Protein AF-A0A0D0DAW6-F1 (afdb_monomer_lite)

Secondary structure (DSSP, 8-state):
----------B----EEEEPPHHHHHHHHTT--BS-S-TTT--B--TTTS-SB-TTSSB--EE-TTS-EE-SEEEE--TT-PPBPP-EE-TTGGGGTPPPGGGSSS-GGGPPPPPEEEEE-TT-SSEEEEEESS--GGGHHHHHHHHHHHHHHHS-S-----HHHHHHHHHTTSS-SS----EEE--HHHHHT-SSTT--GGGGTHHHHHHHHTT--SHHHHHHHHHHHHHHHHS-HHHHHHHHHHS-------

Radius of gyration: 25.21 Å; chains: 1; bounding box: 54×45×75 Å

Structure (mmCIF, N/CA/C/O backbone):
data_AF-A0A0D0DAW6-F1
#
_entry.id   AF-A0A0D0DAW6-F1
#
loop_
_atom_site.group_PDB
_atom_site.id
_atom_site.type_symbol
_atom_site.label_atom_id
_atom_site.label_alt_id
_atom_site.label_comp_id
_atom_site.label_asym_id
_atom_site.label_entity_id
_atom_site.label_seq_id
_atom_site.pdbx_PDB_ins_code
_atom_site.Cartn_x
_atom_site.Cartn_y
_atom_site.Cartn_z
_atom_site.occupancy
_atom_site.B_iso_or_equiv
_atom_site.auth_seq_id
_atom_site.auth_comp_id
_atom_site.auth_asym_id
_atom_site.auth_atom_id
_atom_site.pdbx_PDB_model_num
ATOM 1 N N . MET A 1 1 ? -11.653 18.979 -13.617 1.00 64.81 1 MET A N 1
ATOM 2 C CA . MET A 1 1 ? -12.286 17.661 -13.391 1.00 64.81 1 MET A CA 1
ATOM 3 C C . MET A 1 1 ? -11.395 16.894 -12.432 1.00 64.81 1 MET A C 1
ATOM 5 O O . MET A 1 1 ? -10.187 17.030 -12.560 1.00 64.81 1 MET A O 1
ATOM 9 N N . SER A 1 2 ? -11.954 16.151 -11.478 1.00 72.25 2 SER A N 1
ATOM 10 C CA . SER A 1 2 ? -11.166 15.361 -10.521 1.00 72.25 2 SER A CA 1
ATOM 11 C C . SER A 1 2 ? -11.560 13.899 -10.650 1.00 72.25 2 SER A C 1
ATOM 13 O O . SER A 1 2 ? -12.749 13.590 -10.667 1.00 72.25 2 SER A O 1
ATOM 15 N N . ILE A 1 3 ? -10.567 13.022 -10.758 1.00 72.06 3 ILE A N 1
ATOM 16 C CA . ILE A 1 3 ? -10.742 11.572 -10.867 1.00 72.06 3 ILE A CA 1
ATOM 17 C C . ILE A 1 3 ? -10.089 10.947 -9.633 1.00 72.06 3 ILE A C 1
ATOM 19 O O . ILE A 1 3 ? -9.058 11.432 -9.167 1.00 72.06 3 ILE A O 1
ATOM 23 N N . MET A 1 4 ? -10.705 9.902 -9.083 1.00 70.56 4 MET A N 1
ATOM 24 C CA . MET A 1 4 ? -10.149 9.120 -7.980 1.00 70.56 4 MET A CA 1
ATOM 25 C C . MET A 1 4 ? -9.751 7.739 -8.490 1.00 70.56 4 MET A C 1
ATOM 27 O O . MET A 1 4 ? -10.527 7.096 -9.192 1.00 70.56 4 MET A O 1
ATOM 31 N N . LEU A 1 5 ? -8.555 7.293 -8.113 1.00 70.31 5 LEU A N 1
ATOM 32 C CA . LEU A 1 5 ? -8.100 5.921 -8.313 1.00 70.31 5 LEU A CA 1
ATOM 33 C C . LEU A 1 5 ? -8.145 5.215 -6.958 1.00 70.31 5 LEU A C 1
ATOM 35 O O . LEU A 1 5 ? -7.537 5.687 -5.995 1.00 70.31 5 LEU A O 1
ATOM 39 N N . ALA A 1 6 ? -8.893 4.118 -6.880 1.00 73.44 6 ALA A N 1
ATOM 40 C CA . ALA A 1 6 ? -9.001 3.298 -5.683 1.00 73.44 6 ALA A CA 1
ATOM 41 C C . ALA A 1 6 ? -8.209 2.003 -5.879 1.00 73.44 6 ALA A C 1
ATOM 43 O O . ALA A 1 6 ? -8.485 1.229 -6.794 1.00 73.44 6 ALA A O 1
ATOM 44 N N . THR A 1 7 ? -7.237 1.759 -4.999 1.00 71.19 7 THR A N 1
ATOM 45 C CA . THR A 1 7 ? -6.467 0.510 -4.978 1.00 71.19 7 THR A CA 1
ATOM 46 C C . THR A 1 7 ? -6.762 -0.235 -3.687 1.00 71.19 7 THR A C 1
ATOM 48 O O . THR A 1 7 ? -6.531 0.279 -2.590 1.00 71.19 7 THR A O 1
ATOM 51 N N . HIS A 1 8 ? -7.256 -1.466 -3.807 1.00 72.50 8 HIS A N 1
ATOM 52 C CA . HIS A 1 8 ? -7.528 -2.326 -2.658 1.00 72.50 8 HIS A CA 1
ATOM 53 C C . HIS A 1 8 ? -6.279 -3.113 -2.288 1.00 72.50 8 HIS A C 1
ATOM 55 O O . HIS A 1 8 ? -5.905 -4.059 -2.975 1.00 72.50 8 HIS A O 1
ATOM 61 N N . ILE A 1 9 ? -5.651 -2.739 -1.176 1.00 71.88 9 ILE A N 1
ATOM 62 C CA . ILE A 1 9 ? -4.496 -3.462 -0.642 1.00 71.88 9 ILE A CA 1
ATOM 63 C C . ILE A 1 9 ? -4.992 -4.507 0.357 1.00 71.88 9 ILE A C 1
ATOM 65 O O . ILE A 1 9 ? -5.747 -4.201 1.284 1.00 71.88 9 ILE A O 1
ATOM 69 N N . LYS A 1 10 ? -4.554 -5.751 0.167 1.00 72.88 10 LYS A N 1
ATOM 70 C CA . LYS A 1 10 ? -4.802 -6.863 1.084 1.00 72.88 10 LYS A CA 1
ATOM 71 C C . LYS A 1 10 ? -3.464 -7.366 1.607 1.00 72.88 10 LY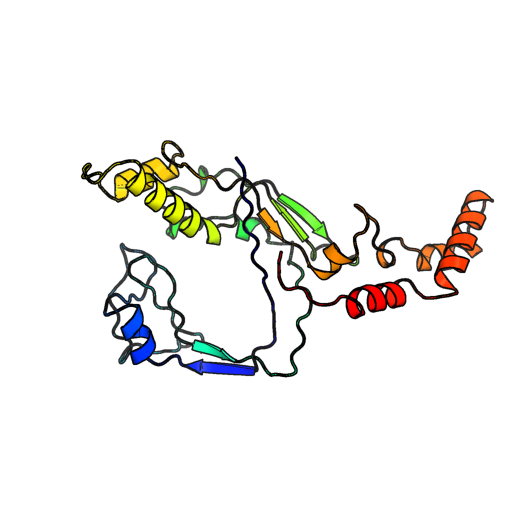S A C 1
ATOM 73 O O . LYS A 1 10 ? -2.533 -7.542 0.831 1.00 72.88 10 LYS A O 1
ATOM 78 N N . CYS A 1 11 ? -3.393 -7.626 2.907 1.00 72.62 11 CYS A N 1
ATOM 79 C CA . CYS A 1 11 ? -2.283 -8.353 3.505 1.00 72.62 11 CYS A CA 1
ATOM 80 C C . CYS A 1 11 ? -2.792 -9.729 3.908 1.00 72.62 11 CYS A C 1
ATOM 82 O O . CYS A 1 11 ? -3.781 -9.850 4.636 1.00 72.62 11 CYS A O 1
ATOM 84 N N . VAL A 1 12 ? -2.134 -10.753 3.386 1.00 79.69 12 VAL A N 1
ATOM 85 C CA . VAL A 1 12 ? -2.441 -12.153 3.645 1.00 79.69 12 VAL A CA 1
ATOM 86 C C . VAL A 1 12 ? -1.133 -12.879 3.926 1.00 79.69 12 VAL A C 1
ATOM 88 O O . VAL A 1 12 ? -0.128 -12.559 3.289 1.00 79.69 12 VAL A O 1
ATOM 91 N N . PRO A 1 13 ? -1.105 -13.819 4.887 1.00 80.69 13 PRO A N 1
ATOM 92 C CA . PRO A 1 13 ? 0.035 -14.706 5.030 1.00 80.69 13 PRO A CA 1
ATOM 93 C C . PRO A 1 13 ? 0.266 -15.443 3.708 1.00 80.69 13 PRO A C 1
ATOM 95 O O . PRO A 1 13 ? -0.650 -16.064 3.164 1.00 80.69 13 PRO A O 1
ATOM 98 N N . VAL A 1 14 ? 1.489 -15.324 3.201 1.00 85.06 14 VAL A N 1
ATOM 99 C CA . VAL A 1 14 ? 1.965 -16.093 2.054 1.00 85.06 14 VAL A CA 1
ATOM 100 C C . VAL A 1 14 ? 2.252 -17.504 2.549 1.00 85.06 14 VAL A C 1
ATOM 102 O O . VAL A 1 14 ? 2.939 -17.665 3.557 1.00 85.06 14 VAL A O 1
ATOM 105 N N . ASP A 1 15 ? 1.690 -18.503 1.876 1.00 89.81 15 ASP A N 1
ATOM 106 C CA . ASP A 1 15 ? 1.945 -19.910 2.185 1.00 89.81 15 ASP A CA 1
ATOM 107 C C . ASP A 1 15 ? 3.357 -20.286 1.724 1.00 89.81 15 ASP A C 1
ATOM 109 O O . ASP A 1 15 ? 4.195 -20.720 2.513 1.00 89.81 15 ASP A O 1
ATOM 113 N N . HIS A 1 16 ? 3.653 -20.009 0.456 1.00 90.25 16 HIS A N 1
ATOM 114 C CA . HIS A 1 16 ? 4.984 -20.131 -0.124 1.00 90.25 16 HIS A CA 1
ATOM 115 C C . HIS A 1 16 ? 5.125 -19.223 -1.354 1.00 90.25 16 HIS A C 1
ATOM 117 O O . HIS A 1 16 ? 4.151 -18.637 -1.829 1.00 90.25 16 HIS A O 1
ATOM 123 N N . TRP A 1 17 ? 6.356 -19.080 -1.839 1.00 91.25 17 TRP A N 1
ATOM 124 C CA . TRP A 1 17 ? 6.675 -18.339 -3.057 1.00 91.25 17 TRP A CA 1
ATOM 125 C C . TRP A 1 17 ? 6.989 -19.326 -4.174 1.00 91.25 17 TRP A C 1
ATOM 127 O O . TRP A 1 17 ? 7.785 -20.242 -3.963 1.00 91.25 17 TRP A O 1
ATOM 137 N N . GLU A 1 18 ? 6.381 -19.134 -5.338 1.00 93.94 18 GLU A N 1
ATOM 138 C CA . GLU A 1 18 ? 6.692 -19.894 -6.549 1.00 93.94 18 GLU A CA 1
ATOM 139 C C . GLU A 1 18 ? 7.521 -19.027 -7.496 1.00 93.94 18 GLU A C 1
ATOM 141 O O . GLU A 1 18 ? 7.290 -17.825 -7.628 1.00 93.94 18 GLU A O 1
ATOM 146 N N . GLU A 1 19 ? 8.538 -19.625 -8.113 1.00 94.56 19 GLU A N 1
ATOM 147 C CA . GLU A 1 19 ? 9.370 -18.936 -9.095 1.00 94.56 19 GLU A CA 1
ATOM 148 C C . GLU A 1 19 ? 8.596 -18.764 -10.400 1.00 94.56 19 GLU A C 1
ATOM 150 O O . GLU A 1 19 ? 8.034 -19.720 -10.936 1.00 94.56 19 GLU A O 1
ATOM 155 N N . ILE A 1 20 ? 8.601 -17.543 -10.928 1.00 94.62 20 ILE A N 1
ATOM 156 C CA . ILE A 1 20 ? 8.058 -17.259 -12.252 1.00 94.62 20 ILE A CA 1
ATOM 157 C C . ILE A 1 20 ? 9.114 -17.697 -13.266 1.00 94.62 20 ILE A C 1
ATOM 159 O O . ILE A 1 20 ? 10.286 -17.333 -13.146 1.00 94.62 20 ILE A O 1
ATOM 163 N N . SER A 1 21 ? 8.709 -18.487 -14.261 1.00 94.19 21 SER A N 1
ATOM 164 C CA . SER A 1 21 ? 9.657 -19.027 -15.234 1.00 94.19 21 SER A CA 1
ATOM 165 C C . SER A 1 21 ? 10.358 -17.911 -16.022 1.00 94.19 21 SER A C 1
ATOM 167 O O . SER A 1 21 ? 9.749 -16.899 -16.384 1.00 94.19 21 SER A O 1
ATOM 169 N N . VAL A 1 22 ? 11.649 -18.101 -16.316 1.00 94.12 22 VAL A N 1
ATOM 170 C CA . VAL A 1 22 ? 12.435 -17.143 -17.114 1.00 94.12 22 VAL A CA 1
ATOM 171 C C . VAL A 1 22 ? 11.827 -16.959 -18.504 1.00 94.12 22 VAL A C 1
ATOM 173 O O . VAL A 1 22 ? 11.773 -15.833 -18.998 1.00 94.12 22 VAL A O 1
ATOM 176 N N . ASP A 1 23 ? 11.290 -18.028 -19.095 1.00 93.62 23 ASP A N 1
ATOM 177 C CA . ASP A 1 23 ? 10.582 -17.983 -20.376 1.00 93.62 23 ASP A CA 1
ATOM 178 C C . ASP A 1 23 ? 9.350 -17.070 -20.321 1.00 93.62 23 ASP A C 1
ATOM 180 O O . ASP A 1 23 ? 9.113 -16.291 -21.246 1.00 93.62 23 ASP A O 1
ATOM 184 N N . ASP A 1 24 ? 8.562 -17.131 -19.242 1.00 93.81 24 ASP A N 1
ATOM 185 C CA . ASP A 1 24 ? 7.384 -16.276 -19.084 1.00 93.81 24 ASP A CA 1
ATOM 186 C C . ASP A 1 24 ? 7.772 -14.804 -18.931 1.00 93.81 24 ASP A C 1
ATOM 188 O O . ASP A 1 24 ? 7.153 -13.945 -19.563 1.00 93.81 24 ASP A O 1
ATOM 192 N N . ILE A 1 25 ? 8.817 -14.514 -18.150 1.00 92.81 25 ILE A N 1
ATOM 193 C CA . ILE A 1 25 ? 9.320 -13.147 -17.964 1.00 92.81 25 ILE A CA 1
ATOM 194 C C . ILE A 1 25 ? 9.881 -12.600 -19.281 1.00 92.81 25 ILE A C 1
ATOM 196 O O . ILE A 1 25 ? 9.494 -11.516 -19.724 1.00 92.81 25 ILE A O 1
ATOM 200 N N . THR A 1 26 ? 10.745 -13.367 -19.944 1.00 92.31 26 THR A N 1
ATOM 201 C CA . THR A 1 26 ? 11.394 -12.982 -21.206 1.00 92.31 26 THR A CA 1
ATOM 202 C C . THR A 1 26 ? 10.375 -12.827 -22.332 1.00 92.31 26 THR A C 1
ATOM 204 O O . THR A 1 26 ? 10.509 -11.942 -23.173 1.00 92.31 26 THR A O 1
ATOM 207 N N . ARG A 1 27 ? 9.290 -13.613 -22.340 1.00 91.88 27 ARG A N 1
ATOM 208 C CA . ARG A 1 27 ? 8.198 -13.448 -23.311 1.00 91.88 27 ARG A CA 1
ATOM 209 C C . ARG A 1 27 ? 7.488 -12.097 -23.181 1.00 91.88 27 ARG A C 1
ATOM 211 O O . ARG A 1 27 ? 7.005 -11.583 -24.188 1.00 91.88 27 ARG A O 1
ATOM 218 N N . VAL A 1 28 ? 7.389 -11.543 -21.971 1.00 89.38 28 VAL A N 1
ATOM 219 C CA . VAL A 1 28 ? 6.707 -10.262 -21.714 1.00 89.38 28 VAL A CA 1
ATOM 220 C C . VAL A 1 28 ? 7.653 -9.072 -21.883 1.00 89.38 28 VAL A C 1
ATOM 222 O O . VAL A 1 28 ? 7.271 -8.083 -22.502 1.00 89.38 28 VAL A O 1
ATOM 225 N N . HIS A 1 29 ? 8.873 -9.165 -21.354 1.00 89.25 29 HIS A N 1
ATOM 226 C CA . HIS A 1 29 ? 9.810 -8.037 -21.269 1.00 89.25 29 HIS A CA 1
ATOM 227 C C . HIS A 1 29 ? 10.949 -8.086 -22.304 1.00 89.25 29 HIS A C 1
ATOM 229 O O . HIS A 1 29 ? 11.690 -7.115 -22.461 1.00 89.25 29 HIS A O 1
ATOM 235 N N . GLY A 1 30 ? 11.093 -9.192 -23.037 1.00 88.69 30 GLY A N 1
ATOM 236 C CA . GLY A 1 30 ? 12.201 -9.407 -23.965 1.00 88.69 30 GLY A CA 1
ATOM 237 C C . GLY A 1 30 ? 13.556 -9.449 -23.254 1.00 88.69 30 GLY A C 1
ATOM 238 O O . GLY A 1 30 ? 13.661 -9.851 -22.100 1.00 88.69 30 GLY A O 1
ATOM 239 N N . GLU A 1 31 ? 14.600 -8.999 -23.952 1.00 86.19 31 GLU A N 1
ATOM 240 C CA . GLU A 1 31 ? 15.976 -8.920 -23.429 1.00 86.19 31 GLU A CA 1
ATOM 241 C C . GLU A 1 31 ? 16.261 -7.613 -22.661 1.00 86.19 31 GLU A C 1
ATOM 243 O O . GLU A 1 31 ? 17.396 -7.339 -22.265 1.00 86.19 31 GLU A O 1
ATOM 248 N N . GLN A 1 32 ? 15.255 -6.755 -22.475 1.00 90.00 32 GLN A N 1
ATOM 249 C CA . GLN A 1 32 ? 15.411 -5.443 -21.844 1.00 90.00 32 GLN A CA 1
ATOM 250 C C . GLN A 1 32 ? 15.182 -5.516 -20.332 1.00 90.00 32 GLN A C 1
ATOM 252 O O . GLN A 1 32 ? 14.302 -4.854 -19.779 1.00 90.00 32 GLN A O 1
ATOM 257 N N . ILE A 1 33 ? 15.982 -6.352 -19.675 1.00 94.06 33 ILE A N 1
ATOM 258 C CA . ILE A 1 33 ? 15.912 -6.601 -18.236 1.00 94.06 33 ILE A CA 1
ATOM 259 C C . ILE A 1 33 ? 17.197 -6.097 -17.589 1.00 94.06 33 ILE A C 1
ATOM 261 O O . ILE A 1 33 ? 18.292 -6.308 -18.111 1.00 94.06 33 ILE A O 1
ATOM 265 N N . TYR A 1 34 ? 17.054 -5.412 -16.462 1.00 93.75 34 TYR A N 1
ATOM 266 C CA . TYR A 1 34 ? 18.106 -4.630 -15.828 1.00 93.75 34 TYR A CA 1
ATOM 267 C C . TYR A 1 34 ? 18.208 -4.914 -14.326 1.00 93.75 34 TYR A C 1
ATOM 269 O O . TYR A 1 34 ? 17.229 -5.321 -13.705 1.00 93.75 34 TYR A O 1
ATOM 277 N N . ASP A 1 35 ? 19.369 -4.685 -13.715 1.00 91.25 35 ASP A N 1
ATOM 278 C CA . ASP A 1 35 ? 19.594 -4.878 -12.270 1.00 91.25 35 ASP A CA 1
ATOM 279 C C . ASP A 1 35 ? 19.224 -3.665 -11.399 1.00 91.25 35 ASP A C 1
ATOM 281 O O . ASP A 1 35 ? 19.098 -3.794 -10.180 1.00 91.25 35 ASP A O 1
ATOM 285 N N . SER A 1 36 ? 19.009 -2.502 -12.014 1.00 86.00 36 SER A N 1
ATOM 286 C CA . SER A 1 36 ? 18.636 -1.259 -11.339 1.00 86.00 36 SER A CA 1
ATOM 287 C C . SER A 1 36 ? 17.490 -0.544 -12.058 1.00 86.00 36 SER A C 1
ATOM 289 O O . SER A 1 36 ? 17.362 -0.598 -13.284 1.00 86.00 36 SER A O 1
ATOM 291 N N . ALA A 1 37 ? 16.662 0.162 -11.283 1.00 78.44 37 ALA A N 1
ATOM 292 C CA . ALA A 1 37 ? 15.636 1.059 -11.809 1.00 78.44 37 ALA A CA 1
ATOM 293 C C . ALA A 1 37 ? 16.246 2.316 -12.461 1.00 78.44 37 ALA A C 1
ATOM 295 O O . ALA A 1 37 ? 15.629 2.924 -13.338 1.00 78.44 37 ALA A O 1
ATOM 296 N N . LEU A 1 38 ? 17.460 2.701 -12.049 1.00 75.94 38 LEU A N 1
ATOM 297 C CA . LEU A 1 38 ? 18.126 3.924 -12.490 1.00 75.94 38 LEU A CA 1
ATOM 298 C C . LEU A 1 38 ? 18.721 3.751 -13.888 1.00 75.94 38 LEU A C 1
ATOM 300 O O . LEU A 1 38 ? 19.650 2.972 -14.094 1.00 75.94 38 LEU A O 1
ATOM 304 N N . ARG A 1 39 ? 18.235 4.531 -14.862 1.00 76.75 39 ARG A N 1
ATOM 305 C CA . ARG A 1 39 ? 18.704 4.464 -16.261 1.00 76.75 39 ARG A CA 1
ATOM 306 C C . ARG A 1 39 ? 20.212 4.697 -16.419 1.00 76.75 39 ARG A C 1
ATOM 308 O O . ARG A 1 39 ? 20.797 4.155 -17.350 1.00 76.75 39 ARG A O 1
ATOM 315 N N . THR A 1 40 ? 20.814 5.491 -15.538 1.00 76.94 40 THR A N 1
ATOM 316 C CA . THR A 1 40 ? 22.228 5.897 -15.589 1.00 76.94 40 THR A CA 1
ATOM 317 C C . THR A 1 40 ? 23.195 4.847 -15.051 1.00 76.94 40 THR A C 1
ATOM 319 O O . THR A 1 40 ? 24.362 4.866 -15.426 1.00 76.94 40 THR A O 1
ATOM 322 N N . GLU A 1 41 ? 22.725 3.950 -14.185 1.00 81.25 41 GLU A N 1
ATOM 323 C CA . GLU A 1 41 ? 23.579 3.010 -13.439 1.00 81.25 41 GLU A CA 1
ATOM 324 C C . GLU A 1 41 ? 23.233 1.544 -13.704 1.00 81.25 41 GLU A C 1
ATOM 326 O O . GLU A 1 41 ? 23.919 0.650 -13.218 1.00 81.25 41 GLU A O 1
ATOM 331 N N . ARG A 1 42 ? 22.166 1.287 -14.465 1.00 89.00 42 ARG A N 1
ATOM 332 C CA . ARG A 1 42 ? 21.681 -0.065 -14.724 1.00 89.00 42 ARG A CA 1
ATOM 333 C C . ARG A 1 42 ? 22.514 -0.809 -15.759 1.00 89.00 42 ARG A C 1
ATOM 335 O O . ARG A 1 42 ? 22.816 -0.286 -16.835 1.00 89.00 42 ARG A O 1
ATOM 342 N N . GLU A 1 43 ? 22.755 -2.082 -15.490 1.00 92.62 43 GLU A N 1
ATOM 343 C CA . GLU A 1 43 ? 23.332 -3.027 -16.437 1.00 92.62 43 GLU A CA 1
ATOM 344 C C . GLU A 1 43 ? 22.265 -4.011 -16.915 1.00 92.62 43 GLU A C 1
ATOM 346 O O . GLU A 1 43 ? 21.314 -4.330 -16.200 1.00 92.62 43 GLU A O 1
ATOM 351 N N . ARG A 1 44 ? 22.395 -4.476 -18.163 1.00 93.69 44 ARG A N 1
ATOM 352 C CA . ARG A 1 44 ? 21.513 -5.526 -18.681 1.00 93.69 44 ARG A CA 1
ATOM 353 C C . ARG A 1 44 ? 21.832 -6.848 -18.007 1.00 93.69 44 ARG A C 1
ATOM 355 O O . ARG A 1 44 ? 22.996 -7.203 -17.834 1.00 93.69 44 ARG A O 1
ATOM 362 N N . VAL A 1 45 ? 20.783 -7.593 -17.700 1.00 93.38 45 VAL A N 1
ATOM 363 C CA . VAL A 1 45 ? 20.857 -8.834 -16.946 1.00 93.38 45 VAL A CA 1
ATOM 364 C C . VAL A 1 45 ? 20.272 -9.977 -17.757 1.00 93.38 45 VAL A C 1
ATOM 366 O O . VAL A 1 45 ? 19.152 -9.894 -18.251 1.00 93.38 45 VAL A O 1
ATOM 369 N N . ASP A 1 46 ? 21.019 -11.074 -17.821 1.00 92.44 46 ASP A N 1
ATOM 370 C CA . ASP A 1 46 ? 20.513 -12.368 -18.266 1.00 92.44 46 ASP A CA 1
ATOM 371 C C . ASP A 1 46 ? 19.945 -13.143 -17.067 1.00 92.44 46 ASP A C 1
ATOM 373 O O . ASP A 1 46 ? 20.665 -13.467 -16.120 1.00 92.44 46 ASP A O 1
ATOM 377 N N . LEU A 1 47 ? 18.645 -13.435 -17.095 1.00 92.44 47 LEU A N 1
ATOM 378 C CA . LEU A 1 47 ? 17.946 -14.089 -15.989 1.00 92.44 47 LEU A CA 1
ATOM 379 C C . LEU A 1 47 ? 18.343 -15.554 -15.780 1.00 92.44 47 LEU A C 1
ATOM 381 O O . LEU A 1 47 ? 18.192 -16.038 -14.658 1.00 92.44 47 LEU A O 1
ATOM 385 N N . GLU A 1 48 ? 18.869 -16.232 -16.803 1.00 90.50 48 GLU A N 1
ATOM 386 C CA . GLU A 1 48 ? 19.346 -17.621 -16.697 1.00 90.50 48 GLU A CA 1
ATOM 387 C C . GLU A 1 48 ? 20.573 -17.726 -15.783 1.00 90.50 48 GLU A C 1
ATOM 389 O O . GLU A 1 48 ? 20.778 -18.714 -15.076 1.00 90.50 48 GLU A O 1
ATOM 394 N N . THR A 1 49 ? 21.402 -16.682 -15.779 1.00 91.50 49 THR A N 1
ATOM 395 C CA . THR A 1 49 ? 22.652 -16.635 -15.014 1.00 91.50 49 THR A CA 1
ATOM 396 C C . THR A 1 49 ? 22.562 -15.733 -13.785 1.00 91.50 49 THR A C 1
ATOM 398 O O . THR A 1 49 ? 23.352 -15.880 -12.847 1.00 91.50 49 THR A O 1
ATOM 401 N N . HIS A 1 50 ? 21.589 -14.821 -13.740 1.00 91.69 50 HIS A N 1
ATOM 402 C CA . HIS A 1 50 ? 21.414 -13.914 -12.617 1.00 91.69 50 HIS A CA 1
ATOM 403 C C . HIS A 1 50 ? 20.718 -14.594 -11.432 1.00 91.69 50 HIS A C 1
ATOM 405 O O . HIS A 1 50 ? 19.581 -15.064 -11.556 1.00 91.69 50 HIS A O 1
ATOM 411 N N . PRO A 1 51 ? 21.335 -14.589 -10.236 1.00 92.62 51 PRO A N 1
ATOM 412 C CA . PRO A 1 51 ? 20.792 -15.298 -9.086 1.00 92.62 51 PRO A CA 1
ATOM 413 C C . PRO A 1 51 ? 19.416 -14.750 -8.703 1.00 92.62 51 PRO A C 1
ATOM 415 O O . PRO A 1 51 ? 19.194 -13.538 -8.729 1.00 92.62 51 PRO A O 1
ATOM 418 N N . LEU A 1 52 ? 18.491 -15.644 -8.348 1.00 92.62 52 LEU A N 1
ATOM 419 C CA . LEU A 1 52 ? 17.155 -15.267 -7.885 1.00 92.62 52 LEU A CA 1
ATOM 420 C C . LEU A 1 52 ? 17.191 -14.577 -6.525 1.00 92.62 52 LEU A C 1
ATOM 422 O O . LEU A 1 52 ? 16.481 -13.601 -6.310 1.00 92.62 52 LEU A O 1
ATOM 426 N N . LEU A 1 53 ? 18.015 -15.083 -5.610 1.00 93.25 53 LEU A N 1
ATOM 427 C CA . LEU A 1 53 ? 18.107 -14.597 -4.240 1.00 93.25 53 LEU A CA 1
ATOM 428 C C . LEU A 1 53 ? 19.461 -13.932 -3.996 1.00 93.25 53 LEU A C 1
ATOM 430 O O . LEU A 1 53 ? 20.489 -14.343 -4.536 1.00 93.25 53 LEU A O 1
ATOM 434 N N . ASN A 1 54 ? 19.464 -12.909 -3.151 1.00 91.25 54 ASN A N 1
ATOM 435 C CA . ASN A 1 54 ? 20.681 -12.334 -2.600 1.00 91.25 54 ASN A CA 1
ATOM 436 C C . ASN A 1 54 ? 21.186 -13.152 -1.396 1.00 91.25 54 ASN A C 1
ATOM 438 O O . ASN A 1 54 ? 20.546 -14.097 -0.936 1.00 91.25 54 ASN A O 1
ATOM 442 N N . GLU A 1 55 ? 22.330 -12.758 -0.836 1.00 91.81 55 GLU A N 1
ATOM 443 C CA . GLU A 1 55 ? 22.963 -13.445 0.303 1.00 91.81 55 GLU A CA 1
ATOM 444 C C . GLU A 1 55 ? 22.095 -13.491 1.572 1.00 91.81 55 GLU A C 1
ATOM 446 O O . GLU A 1 55 ? 22.314 -14.321 2.451 1.00 91.81 55 GLU A O 1
ATOM 451 N N . ARG A 1 56 ? 21.098 -12.604 1.680 1.00 90.62 56 ARG A N 1
ATOM 452 C CA . ARG A 1 56 ? 20.146 -12.559 2.799 1.00 90.62 56 ARG A CA 1
ATOM 453 C C . ARG A 1 56 ? 18.910 -13.428 2.557 1.00 90.62 56 ARG A C 1
ATOM 455 O O . ARG A 1 56 ? 18.021 -13.444 3.402 1.00 90.62 56 ARG A O 1
ATOM 462 N N . GLY A 1 57 ? 18.843 -14.126 1.423 1.00 84.69 57 GLY A N 1
ATOM 463 C CA . GLY A 1 57 ? 17.691 -14.928 1.022 1.00 84.69 57 GLY A CA 1
ATOM 464 C C . GLY A 1 57 ? 16.500 -14.103 0.530 1.00 84.69 57 GLY A C 1
ATOM 465 O O . GLY A 1 57 ? 15.405 -14.644 0.421 1.00 84.69 57 GLY A O 1
ATOM 466 N N . CYS A 1 58 ? 16.684 -12.811 0.243 1.00 84.12 58 CYS A N 1
ATOM 467 C CA . CYS A 1 58 ? 15.644 -11.986 -0.370 1.00 84.12 58 CYS A CA 1
ATOM 468 C C . CYS A 1 58 ? 15.769 -12.025 -1.893 1.00 84.12 58 CYS A C 1
ATOM 470 O O . CYS A 1 58 ? 16.882 -12.109 -2.413 1.00 84.12 58 CYS A O 1
ATOM 472 N N . GLU A 1 59 ? 14.650 -11.880 -2.600 1.00 88.81 59 GLU A N 1
ATOM 473 C CA . GLU A 1 59 ? 14.640 -11.755 -4.058 1.00 88.81 59 GLU A CA 1
ATOM 474 C C . GLU A 1 59 ? 15.578 -10.630 -4.525 1.00 88.81 59 GLU A C 1
ATOM 476 O O . GLU A 1 59 ? 15.511 -9.490 -4.048 1.00 88.81 59 GLU A O 1
ATOM 481 N N . LYS A 1 60 ? 16.466 -10.962 -5.462 1.00 91.81 60 LYS A N 1
ATOM 482 C CA . LYS A 1 60 ? 17.309 -10.006 -6.161 1.00 91.81 60 LYS A CA 1
ATOM 483 C C . LYS A 1 60 ? 16.480 -9.375 -7.276 1.00 91.81 60 LYS A C 1
ATOM 485 O O . LYS A 1 60 ? 16.087 -10.039 -8.235 1.00 91.81 60 LYS A O 1
ATOM 490 N N . GLN A 1 61 ? 16.169 -8.102 -7.068 1.00 92.31 61 GLN A N 1
ATOM 491 C CA . GLN A 1 61 ? 15.253 -7.332 -7.898 1.00 92.31 61 GLN A CA 1
ATOM 492 C C . GLN A 1 61 ? 15.832 -7.121 -9.296 1.00 92.31 61 GLN A C 1
ATOM 494 O O . GLN A 1 61 ? 17.033 -6.910 -9.444 1.00 92.31 61 GLN A O 1
ATOM 499 N N . VAL A 1 62 ? 14.956 -7.155 -10.296 1.00 93.38 62 VAL A N 1
ATOM 500 C CA . VAL A 1 62 ? 15.263 -6.802 -11.682 1.00 93.38 62 VAL A CA 1
ATOM 501 C C . VAL A 1 62 ? 14.168 -5.883 -12.218 1.00 93.38 62 VAL A C 1
ATOM 503 O O . VAL A 1 62 ? 13.057 -5.848 -11.678 1.00 93.38 62 VAL A O 1
ATOM 506 N N . TYR A 1 63 ? 14.491 -5.114 -13.248 1.00 89.50 63 TYR A N 1
ATOM 507 C CA . TYR A 1 63 ? 13.687 -3.998 -13.731 1.00 89.50 63 TYR A CA 1
ATOM 508 C C . TYR A 1 63 ? 13.560 -4.021 -15.252 1.00 89.50 63 TYR A C 1
ATOM 510 O O . TYR A 1 63 ? 14.452 -4.511 -15.940 1.00 89.50 63 TYR A O 1
ATOM 518 N N . ASP A 1 64 ? 12.464 -3.487 -15.782 1.00 87.62 64 ASP A N 1
ATOM 519 C CA . ASP A 1 64 ? 12.278 -3.307 -17.223 1.00 87.62 64 ASP A CA 1
ATOM 520 C C . ASP A 1 64 ? 12.949 -2.020 -17.749 1.00 87.62 64 ASP A C 1
ATOM 522 O O . ASP A 1 64 ? 13.561 -1.241 -17.009 1.00 87.62 64 ASP A O 1
ATOM 526 N N . GLU A 1 65 ? 12.829 -1.765 -19.055 1.00 85.19 65 GLU A N 1
ATOM 527 C CA . GLU A 1 65 ? 13.367 -0.557 -19.693 1.00 85.19 65 GLU A CA 1
ATOM 528 C C . GLU A 1 65 ? 12.811 0.751 -19.103 1.00 85.19 65 GLU A C 1
ATOM 530 O O . GLU A 1 65 ? 13.512 1.773 -19.081 1.00 85.19 65 GLU A O 1
ATOM 535 N N . ALA A 1 66 ? 11.589 0.732 -18.576 1.00 76.88 66 ALA A N 1
ATOM 536 C CA . ALA A 1 66 ? 10.959 1.881 -17.943 1.00 76.88 66 ALA A CA 1
ATOM 537 C C . ALA A 1 66 ? 11.313 2.023 -16.449 1.00 76.88 66 ALA A C 1
ATOM 539 O O . ALA A 1 66 ? 10.960 3.036 -15.848 1.00 76.88 66 ALA A O 1
ATOM 540 N N . GLY A 1 67 ? 12.054 1.069 -15.874 1.00 74.38 67 GLY A N 1
ATOM 541 C CA . GLY A 1 67 ? 12.456 1.068 -14.468 1.00 74.38 67 GLY A CA 1
ATOM 542 C C . GLY A 1 67 ? 11.416 0.446 -13.533 1.00 74.38 67 GLY A C 1
ATOM 543 O O . GLY A 1 67 ? 11.523 0.594 -12.316 1.00 74.38 67 GLY A O 1
ATOM 544 N N . PHE A 1 68 ? 10.408 -0.259 -14.059 1.00 79.75 68 PHE A N 1
ATOM 545 C CA . PHE A 1 68 ? 9.464 -1.003 -13.228 1.00 79.75 68 PHE A CA 1
ATOM 546 C C . PHE A 1 68 ? 10.065 -2.321 -12.783 1.00 79.75 68 PHE A C 1
ATOM 548 O O . PHE A 1 68 ? 10.639 -3.059 -13.579 1.00 79.75 68 PHE A O 1
ATOM 555 N N . ARG A 1 69 ? 9.889 -2.638 -11.498 1.00 86.56 69 ARG A N 1
ATOM 556 C CA . ARG A 1 69 ? 10.302 -3.929 -10.955 1.00 86.56 69 ARG A CA 1
ATOM 557 C C . ARG A 1 69 ? 9.522 -5.048 -11.640 1.00 86.56 69 ARG A C 1
ATOM 559 O O . ARG A 1 69 ? 8.293 -5.067 -11.592 1.00 86.56 69 ARG A O 1
ATOM 566 N N . ILE A 1 70 ? 10.255 -6.013 -12.173 1.00 90.19 70 ILE A N 1
ATOM 567 C CA . ILE A 1 70 ? 9.721 -7.265 -12.690 1.00 90.19 70 ILE A CA 1
ATOM 568 C C . ILE A 1 70 ? 9.789 -8.289 -11.546 1.00 90.19 70 ILE A C 1
ATOM 570 O O . ILE A 1 70 ? 10.887 -8.591 -11.067 1.00 90.19 70 ILE A O 1
ATOM 574 N N . PRO A 1 71 ? 8.652 -8.801 -11.047 1.00 90.62 71 PRO A N 1
ATOM 575 C CA . PRO A 1 71 ? 8.667 -9.868 -10.057 1.00 90.62 71 PRO A CA 1
ATOM 576 C C . PRO A 1 71 ? 9.207 -11.156 -10.688 1.00 90.62 71 PRO A C 1
ATOM 578 O O . PRO A 1 71 ? 8.812 -11.528 -11.791 1.00 90.62 71 PRO A O 1
ATOM 581 N N . ARG A 1 72 ? 10.090 -11.849 -9.971 1.00 93.19 72 ARG A N 1
ATOM 582 C CA . ARG A 1 72 ? 10.609 -13.178 -10.332 1.00 93.19 72 ARG A CA 1
ATOM 583 C C . ARG A 1 72 ? 10.009 -14.290 -9.479 1.00 93.19 72 ARG A C 1
ATOM 585 O O . ARG A 1 72 ? 10.248 -15.465 -9.739 1.00 93.19 72 ARG A O 1
ATOM 592 N N . GLN A 1 73 ? 9.234 -13.924 -8.463 1.00 92.69 73 GLN A N 1
ATOM 593 C CA . GLN A 1 73 ? 8.453 -14.848 -7.653 1.00 92.69 73 GLN A CA 1
ATOM 594 C C . GLN A 1 73 ? 7.028 -14.330 -7.494 1.00 92.69 73 GLN A C 1
ATOM 596 O O . GLN A 1 73 ? 6.805 -13.124 -7.353 1.00 92.69 73 GLN A O 1
ATOM 601 N N . GLU A 1 74 ? 6.071 -15.249 -7.460 1.00 91.38 74 GLU A N 1
ATOM 602 C CA . GLU A 1 74 ? 4.694 -14.960 -7.089 1.00 91.38 74 GLU A CA 1
ATOM 603 C C . GLU A 1 74 ? 4.343 -15.568 -5.731 1.00 91.38 74 GLU A C 1
ATOM 605 O O . GLU A 1 74 ? 4.814 -16.638 -5.343 1.00 91.38 74 GLU A O 1
ATOM 610 N N . ALA A 1 75 ? 3.535 -14.837 -4.966 1.00 89.00 75 ALA A N 1
ATOM 611 C CA . ALA A 1 75 ? 3.084 -15.275 -3.656 1.00 89.00 75 ALA A CA 1
ATOM 612 C C . ALA A 1 75 ? 1.881 -16.208 -3.804 1.00 89.00 75 ALA A C 1
ATOM 614 O O . ALA A 1 75 ? 0.806 -15.775 -4.231 1.00 89.00 75 ALA A O 1
ATOM 615 N N . ILE A 1 76 ? 2.022 -17.452 -3.355 1.00 90.94 76 ILE A N 1
ATOM 616 C CA . ILE A 1 76 ? 0.906 -18.387 -3.272 1.00 90.94 76 ILE A CA 1
ATOM 617 C C . ILE A 1 76 ? 0.199 -18.206 -1.934 1.00 90.94 76 ILE A C 1
ATOM 619 O O . ILE A 1 76 ? 0.792 -18.267 -0.854 1.00 90.94 76 ILE A O 1
ATOM 623 N N . ILE A 1 77 ? -1.104 -17.950 -2.011 1.00 87.62 77 ILE A N 1
ATOM 624 C CA . ILE A 1 77 ? -1.962 -17.705 -0.853 1.00 87.62 77 ILE A CA 1
ATOM 625 C C . ILE A 1 77 ? -2.804 -18.958 -0.613 1.00 87.62 77 ILE A C 1
ATOM 627 O O . ILE A 1 77 ? -3.499 -19.436 -1.512 1.00 87.62 77 ILE A O 1
ATOM 631 N N . GLY A 1 78 ? -2.770 -19.482 0.613 1.00 83.31 78 GLY A N 1
ATOM 632 C CA . GLY A 1 78 ? -3.570 -20.645 0.998 1.00 83.31 78 GLY A CA 1
ATOM 633 C C . GLY A 1 78 ? -5.077 -20.400 0.838 1.00 83.31 78 GLY A C 1
ATOM 634 O O . GLY A 1 78 ? -5.582 -19.313 1.120 1.00 83.31 78 GLY A O 1
ATOM 635 N N . ARG A 1 79 ? -5.819 -21.434 0.420 1.00 77.00 79 ARG A N 1
ATOM 636 C CA . ARG A 1 79 ? -7.261 -21.343 0.101 1.00 77.00 79 ARG A CA 1
ATOM 637 C C . ARG A 1 79 ? -8.142 -20.914 1.279 1.00 77.00 79 ARG A C 1
ATOM 639 O O . ARG A 1 79 ? -9.178 -20.297 1.057 1.00 77.00 79 ARG A O 1
ATOM 646 N N . ASP A 1 80 ? -7.708 -21.198 2.504 1.00 80.31 80 ASP A N 1
ATOM 647 C CA . ASP A 1 80 ? -8.465 -20.914 3.730 1.00 80.31 80 ASP A CA 1
ATOM 648 C C . ASP A 1 80 ? -8.012 -19.623 4.435 1.00 80.31 80 ASP A C 1
ATOM 650 O O . ASP A 1 80 ? -8.410 -19.339 5.567 1.00 80.31 80 ASP A O 1
ATOM 654 N N . VAL A 1 81 ? -7.166 -18.815 3.787 1.00 73.38 81 VAL A N 1
ATOM 655 C CA . VAL A 1 81 ? -6.655 -17.576 4.376 1.00 73.38 81 VAL A CA 1
ATOM 656 C C . VAL A 1 81 ? -7.688 -16.460 4.248 1.00 73.38 81 VAL A C 1
ATOM 658 O O . VAL A 1 81 ? -7.970 -15.944 3.167 1.00 73.38 81 VAL A O 1
ATOM 661 N N . THR A 1 82 ? -8.225 -16.022 5.385 1.00 68.38 82 THR A N 1
ATOM 662 C CA . THR A 1 82 ? -9.100 -14.847 5.445 1.00 68.38 82 THR A CA 1
ATOM 663 C C . THR A 1 82 ? -8.289 -13.557 5.515 1.00 68.38 82 THR A C 1
ATOM 665 O O . THR A 1 82 ? -7.364 -13.433 6.319 1.00 68.38 82 THR A O 1
ATOM 668 N N . THR A 1 83 ? -8.681 -12.551 4.736 1.00 67.50 83 THR A N 1
ATOM 669 C CA . THR A 1 83 ? -8.061 -11.221 4.774 1.00 67.50 83 THR A CA 1
ATOM 670 C C . THR A 1 83 ? -8.560 -10.430 5.980 1.00 67.50 83 THR A C 1
ATOM 672 O O . THR A 1 83 ? -9.764 -10.172 6.102 1.00 67.50 83 THR A O 1
ATOM 675 N N . THR A 1 84 ? -7.653 -9.970 6.836 1.00 67.31 84 THR A N 1
ATOM 676 C CA . THR A 1 84 ? -7.982 -8.962 7.849 1.00 67.31 84 THR A CA 1
ATOM 677 C C . THR A 1 84 ? -7.804 -7.562 7.269 1.00 67.31 84 THR A C 1
ATOM 679 O O . THR A 1 84 ? -7.082 -7.342 6.296 1.00 67.31 84 THR A O 1
ATOM 682 N N . GLY A 1 85 ? -8.529 -6.591 7.823 1.00 67.94 85 GLY A N 1
ATOM 683 C CA . GLY A 1 85 ? -8.381 -5.210 7.388 1.00 67.94 85 GLY A CA 1
ATOM 684 C C . GLY A 1 85 ? -7.050 -4.661 7.868 1.00 67.94 85 GLY A C 1
ATOM 685 O O . GLY A 1 85 ? -6.790 -4.668 9.070 1.00 67.94 85 GLY A O 1
ATOM 686 N N . MET A 1 86 ? -6.252 -4.128 6.950 1.00 75.12 86 MET A N 1
ATOM 687 C CA . MET A 1 86 ? -4.983 -3.502 7.299 1.00 75.12 86 MET A CA 1
ATOM 688 C C . MET A 1 86 ? -5.202 -2.206 8.082 1.00 75.12 86 MET A C 1
ATOM 690 O O . MET A 1 86 ? -6.174 -1.474 7.869 1.00 75.12 86 MET A O 1
ATOM 694 N N . LEU A 1 87 ? -4.287 -1.923 9.001 1.00 79.19 87 LEU A N 1
ATOM 695 C CA . LEU A 1 87 ? -4.140 -0.612 9.618 1.00 79.19 87 LEU A CA 1
ATOM 696 C C . LEU A 1 87 ? -2.746 -0.095 9.287 1.00 79.19 87 LEU A C 1
ATOM 698 O O . LEU A 1 87 ? -1.794 -0.870 9.226 1.00 79.19 87 LEU A O 1
ATOM 702 N N . PHE A 1 88 ? -2.629 1.212 9.092 1.00 81.75 88 PHE A N 1
ATOM 703 C CA . PHE A 1 88 ? -1.347 1.839 8.810 1.00 81.75 88 PHE A CA 1
ATOM 704 C C . PHE A 1 88 ? -0.610 2.130 10.112 1.00 81.75 88 PHE A C 1
ATOM 706 O O . PHE A 1 88 ? -1.215 2.622 11.070 1.00 81.75 88 PHE A O 1
ATOM 713 N N . GLY A 1 89 ? 0.695 1.858 10.136 1.00 86.12 89 GLY A N 1
ATOM 714 C CA . GLY A 1 89 ? 1.600 2.422 11.132 1.00 86.12 89 GLY A CA 1
ATOM 715 C C . GLY A 1 89 ? 1.771 3.916 10.864 1.00 86.12 89 GLY A C 1
ATOM 716 O O . GLY A 1 89 ? 2.209 4.311 9.792 1.00 86.12 89 GLY A O 1
ATOM 717 N N . LEU A 1 90 ? 1.391 4.754 11.825 1.00 83.88 90 LEU A N 1
ATOM 718 C CA . LEU A 1 90 ? 1.307 6.209 11.658 1.00 83.88 90 LEU A CA 1
ATOM 719 C C . LEU A 1 90 ? 2.604 6.941 12.037 1.00 83.88 90 LEU A C 1
ATOM 721 O O . LEU A 1 90 ? 2.706 8.137 11.793 1.00 83.88 90 LEU A O 1
ATOM 725 N N . GLN A 1 91 ? 3.576 6.252 12.650 1.00 83.88 91 GLN A N 1
ATOM 726 C CA . GLN A 1 91 ? 4.821 6.862 13.148 1.00 83.88 91 GLN A CA 1
ATOM 727 C C . GLN A 1 91 ? 5.656 7.469 12.012 1.00 83.88 91 GLN A C 1
ATOM 729 O O . GLN A 1 91 ? 6.116 8.602 12.116 1.00 83.88 91 GLN A O 1
ATOM 734 N N . ASN A 1 92 ? 5.760 6.735 10.905 1.00 81.31 92 ASN A N 1
ATOM 735 C CA . ASN A 1 92 ? 6.647 7.056 9.790 1.00 81.31 92 ASN A CA 1
ATOM 736 C C . ASN A 1 92 ? 5.872 7.385 8.516 1.00 81.31 92 ASN A C 1
ATOM 738 O O . ASN A 1 92 ? 6.358 7.228 7.406 1.00 81.31 92 ASN A O 1
ATOM 742 N N . ILE A 1 93 ? 4.626 7.836 8.655 1.00 82.81 93 ILE A N 1
ATOM 743 C CA . ILE A 1 93 ? 3.757 8.015 7.494 1.00 82.81 93 ILE A CA 1
ATOM 744 C C . ILE A 1 93 ? 4.273 9.063 6.499 1.00 82.81 93 ILE A C 1
ATOM 746 O O . ILE A 1 93 ? 3.998 8.974 5.308 1.00 82.81 93 ILE A O 1
ATOM 750 N N . HIS A 1 94 ? 5.050 10.028 6.988 1.00 80.81 94 HIS A N 1
ATOM 751 C CA . HIS A 1 94 ? 5.732 11.023 6.170 1.00 80.81 94 HIS A CA 1
ATOM 752 C C . HIS A 1 94 ? 6.687 10.387 5.145 1.00 80.81 94 HIS A C 1
ATOM 754 O O . HIS A 1 94 ? 6.810 10.918 4.047 1.00 80.81 94 HIS A O 1
ATOM 760 N N . GLU A 1 95 ? 7.282 9.226 5.445 1.00 80.69 95 GLU A N 1
ATOM 761 C CA . GLU A 1 95 ? 8.164 8.490 4.526 1.00 80.69 95 GLU A CA 1
ATOM 762 C C . GLU A 1 95 ? 7.435 8.049 3.250 1.00 80.69 95 GLU A C 1
ATOM 764 O O . GLU A 1 95 ? 8.033 8.023 2.182 1.00 80.69 95 GLU A O 1
ATOM 769 N N . LEU A 1 96 ? 6.120 7.799 3.311 1.00 77.44 96 LEU A N 1
ATOM 770 C CA . LEU A 1 96 ? 5.320 7.456 2.123 1.00 77.44 96 LEU A CA 1
ATOM 771 C C . LEU A 1 96 ? 5.190 8.622 1.134 1.00 77.44 96 LEU A C 1
ATOM 773 O O . LEU A 1 96 ? 4.800 8.420 -0.016 1.00 77.44 96 LEU A O 1
ATOM 777 N N . PHE A 1 97 ? 5.472 9.839 1.593 1.00 77.44 97 PHE A N 1
ATOM 778 C CA . PHE A 1 97 ? 5.404 11.073 0.815 1.00 77.44 97 PHE A CA 1
ATOM 779 C C . PHE A 1 97 ? 6.786 11.653 0.519 1.00 77.44 97 PHE A C 1
ATOM 781 O O . PHE A 1 97 ? 6.892 12.550 -0.317 1.00 77.44 97 PHE A O 1
ATOM 788 N N . HIS A 1 98 ? 7.836 11.135 1.162 1.00 67.69 98 HIS A N 1
ATOM 789 C CA . HIS A 1 98 ? 9.203 11.402 0.747 1.00 67.69 98 HIS A CA 1
ATOM 790 C C . HIS A 1 98 ? 9.437 10.707 -0.594 1.00 67.69 98 HIS A C 1
ATOM 792 O O . HIS A 1 98 ? 9.271 9.493 -0.733 1.00 67.69 98 HIS A O 1
ATOM 798 N N . ARG A 1 99 ? 9.756 11.503 -1.615 1.00 57.94 99 ARG A N 1
ATOM 799 C CA . ARG A 1 99 ? 10.295 10.971 -2.864 1.00 57.94 99 ARG A CA 1
ATOM 800 C C . ARG A 1 99 ? 11.787 10.785 -2.659 1.00 57.94 99 ARG A C 1
ATOM 802 O O . ARG A 1 99 ? 12.432 11.677 -2.121 1.00 57.94 99 ARG A O 1
ATOM 809 N N . ASP A 1 100 ? 12.277 9.624 -3.057 1.00 51.44 100 ASP A N 1
ATOM 810 C CA . ASP A 1 100 ? 13.692 9.292 -3.012 1.00 51.44 100 ASP A CA 1
ATOM 811 C C . ASP A 1 100 ? 14.483 10.277 -3.898 1.00 51.44 100 ASP A C 1
ATOM 813 O O . ASP A 1 100 ? 14.204 10.338 -5.103 1.00 51.44 100 ASP A O 1
ATOM 817 N N . PRO A 1 101 ? 15.415 11.069 -3.332 1.00 45.41 101 PRO A N 1
ATOM 818 C CA . PRO A 1 101 ? 16.258 11.965 -4.110 1.00 45.41 101 PRO A CA 1
ATOM 819 C C . PRO A 1 101 ? 17.153 11.205 -5.092 1.00 45.41 101 PRO A C 1
ATOM 821 O O . PRO A 1 101 ? 17.519 11.765 -6.112 1.00 45.41 101 PRO A O 1
ATOM 824 N N . GLU A 1 102 ? 17.478 9.929 -4.864 1.00 44.62 102 GLU A N 1
ATOM 825 C CA . GLU A 1 102 ? 18.319 9.164 -5.799 1.00 44.62 102 GLU A CA 1
ATOM 826 C C . GLU A 1 102 ? 17.587 8.832 -7.112 1.00 44.62 102 GLU A C 1
ATOM 828 O O . GLU A 1 102 ? 18.214 8.621 -8.147 1.00 44.62 102 GLU A O 1
ATOM 833 N N . ASN A 1 103 ? 16.249 8.877 -7.110 1.00 42.69 103 ASN A N 1
ATOM 834 C CA . ASN A 1 103 ? 15.414 8.737 -8.307 1.00 42.69 103 ASN A CA 1
ATOM 835 C C . ASN A 1 103 ? 15.056 10.083 -8.968 1.00 42.69 103 ASN A C 1
ATOM 837 O O . ASN A 1 103 ? 14.294 10.100 -9.937 1.00 42.69 103 ASN A O 1
ATOM 841 N N . MET A 1 104 ? 15.559 11.217 -8.464 1.00 44.12 104 MET A N 1
ATOM 842 C CA . MET A 1 104 ? 15.262 12.544 -9.012 1.00 44.12 104 MET A CA 1
ATOM 843 C C . MET A 1 104 ? 16.508 13.429 -9.057 1.00 44.12 104 MET A C 1
ATOM 845 O O . MET A 1 104 ? 17.236 13.564 -8.089 1.00 44.12 104 MET A O 1
ATOM 849 N N . MET A 1 105 ? 16.732 14.126 -10.170 1.00 42.38 105 MET A N 1
ATOM 850 C CA . MET A 1 105 ? 17.853 15.068 -10.313 1.00 42.38 105 MET A CA 1
ATOM 851 C C . MET A 1 105 ? 17.647 16.383 -9.522 1.00 42.38 105 MET A C 1
ATOM 853 O O . MET A 1 105 ? 17.870 17.463 -10.065 1.00 42.38 105 MET A O 1
ATOM 857 N N . VAL A 1 106 ? 17.152 16.331 -8.278 1.00 43.66 106 VAL A N 1
ATOM 858 C CA . VAL A 1 106 ? 16.785 17.516 -7.484 1.00 43.66 106 VAL A CA 1
ATOM 859 C C . VAL A 1 106 ? 17.198 17.356 -6.023 1.00 43.66 106 VAL A C 1
ATOM 861 O O . VAL A 1 106 ? 16.935 16.332 -5.397 1.00 43.66 106 VAL A O 1
ATOM 864 N N . GLU A 1 107 ? 17.819 18.400 -5.473 1.00 43.12 107 GLU A N 1
ATOM 865 C CA . GLU A 1 107 ? 18.235 18.454 -4.073 1.00 43.12 107 GLU A CA 1
ATOM 866 C C . GLU A 1 107 ? 17.025 18.456 -3.119 1.00 43.12 107 GLU A C 1
ATOM 868 O O . GLU A 1 107 ? 16.046 19.182 -3.294 1.00 43.12 107 GLU A O 1
ATOM 873 N N . GLU A 1 108 ? 17.125 17.652 -2.061 1.00 48.72 108 GLU A N 1
ATOM 874 C CA . GLU A 1 108 ? 16.086 17.365 -1.060 1.00 48.72 108 GLU A CA 1
ATOM 875 C C . GLU A 1 108 ? 15.510 18.621 -0.361 1.00 48.72 108 GLU A C 1
ATOM 877 O O . GLU A 1 108 ? 14.400 18.600 0.174 1.00 48.72 108 GLU A O 1
ATOM 882 N N . ALA A 1 109 ? 16.250 19.735 -0.391 1.00 48.06 109 ALA A N 1
ATOM 883 C CA . ALA A 1 109 ? 15.946 20.977 0.318 1.00 48.06 109 ALA A CA 1
ATOM 884 C C . ALA A 1 109 ? 14.760 21.782 -0.256 1.00 48.06 109 ALA A C 1
ATOM 886 O O . ALA A 1 109 ? 14.169 22.572 0.481 1.00 48.06 109 ALA A O 1
ATOM 887 N N . ASP A 1 110 ? 14.382 21.566 -1.522 1.00 49.59 110 ASP A N 1
ATOM 888 C CA . ASP A 1 110 ? 13.325 22.337 -2.205 1.00 49.59 110 ASP A CA 1
ATOM 889 C C . ASP A 1 110 ? 11.962 21.620 -2.263 1.00 49.59 110 ASP A C 1
ATOM 891 O O . ASP A 1 110 ? 10.994 22.122 -2.843 1.00 49.59 110 ASP A O 1
ATOM 895 N N . MET A 1 111 ? 11.843 20.446 -1.639 1.00 54.56 111 MET A N 1
ATOM 896 C CA . MET A 1 111 ? 10.625 19.641 -1.693 1.00 54.56 111 MET A CA 1
ATOM 897 C C . MET A 1 111 ? 9.582 20.109 -0.659 1.00 54.56 111 MET A C 1
ATOM 899 O O . MET A 1 111 ? 9.831 20.057 0.550 1.00 54.56 111 MET A O 1
ATOM 903 N N . PRO A 1 112 ? 8.376 20.538 -1.083 1.00 58.25 112 PRO A N 1
ATOM 904 C CA . PRO A 1 112 ? 7.344 20.976 -0.153 1.00 58.25 112 PRO A CA 1
ATOM 905 C C . PRO A 1 112 ? 6.863 19.812 0.723 1.00 58.25 112 PRO A C 1
ATOM 907 O O . PRO A 1 112 ? 6.431 18.769 0.229 1.00 58.25 112 PRO A O 1
ATOM 910 N N . VAL A 1 113 ? 6.889 20.010 2.045 1.00 66.56 113 VAL A N 1
ATOM 911 C CA . VAL A 1 113 ? 6.375 19.032 3.015 1.00 66.56 113 VAL A CA 1
ATOM 912 C C . VAL A 1 113 ? 4.887 18.802 2.758 1.00 66.56 113 VAL A C 1
ATOM 914 O O . VAL A 1 113 ? 4.082 19.726 2.874 1.00 66.56 113 VAL A O 1
ATOM 917 N N . THR A 1 114 ? 4.511 17.562 2.440 1.00 74.94 114 THR A N 1
ATOM 918 C CA . THR A 1 114 ? 3.110 17.184 2.212 1.00 74.94 114 THR A CA 1
ATOM 919 C C . THR A 1 114 ? 2.338 17.198 3.537 1.00 74.94 114 THR A C 1
ATOM 921 O O . THR A 1 114 ? 2.657 16.406 4.427 1.00 74.94 114 THR A O 1
ATOM 924 N N . PRO A 1 115 ? 1.292 18.032 3.697 1.00 81.69 115 PRO A N 1
ATOM 925 C CA . PRO A 1 115 ? 0.443 17.981 4.881 1.00 81.69 115 PRO A CA 1
ATOM 926 C C . PRO A 1 115 ? -0.328 16.659 4.948 1.00 81.69 115 PRO A C 1
ATOM 928 O O . PRO A 1 115 ? -0.945 16.242 3.963 1.00 81.69 115 PRO A O 1
ATOM 931 N N . TYR A 1 116 ? -0.355 16.033 6.123 1.00 82.06 116 TYR A N 1
ATOM 932 C CA . TYR A 1 116 ? -1.128 14.819 6.375 1.00 82.06 116 TYR A CA 1
ATOM 933 C C . TYR A 1 116 ? -1.875 14.876 7.711 1.00 82.06 116 TYR A C 1
ATOM 935 O O . TYR A 1 116 ? -1.460 15.516 8.675 1.00 82.06 116 TYR A O 1
ATOM 943 N N . TYR A 1 117 ? -2.999 14.172 7.753 1.00 85.06 117 TYR A N 1
ATOM 944 C CA . TYR A 1 117 ? -3.895 14.028 8.887 1.00 85.06 117 TYR A CA 1
ATOM 945 C C . TYR A 1 117 ? -3.990 12.555 9.245 1.00 85.06 117 TYR A C 1
ATOM 947 O O . TYR A 1 117 ? -4.264 11.713 8.388 1.00 85.06 117 TYR A O 1
ATOM 955 N N . ILE A 1 118 ? -3.781 12.250 10.520 1.00 84.19 118 ILE A N 1
ATOM 956 C CA . ILE A 1 118 ? -3.838 10.889 11.042 1.00 84.19 118 ILE A CA 1
ATOM 957 C C . ILE A 1 118 ? -5.113 10.674 11.853 1.00 84.19 118 ILE A C 1
ATOM 959 O O . ILE A 1 118 ? -5.543 11.535 12.620 1.00 84.19 118 ILE A O 1
ATOM 963 N N . TYR A 1 119 ? -5.696 9.490 11.708 1.00 81.44 119 TYR A N 1
ATOM 964 C CA . TYR A 1 119 ? -6.907 9.062 12.400 1.00 81.44 119 TYR A CA 1
ATOM 965 C C . TYR A 1 119 ? -6.630 7.719 13.082 1.00 81.44 119 TYR A C 1
ATOM 967 O O . TYR A 1 119 ? -6.847 6.660 12.483 1.00 81.44 119 TYR A O 1
ATOM 975 N N . PRO A 1 120 ? -6.101 7.738 14.317 1.00 78.31 120 PRO A N 1
ATOM 976 C CA . PRO A 1 120 ? -5.786 6.519 15.046 1.00 78.31 120 PRO A CA 1
ATOM 977 C C . PRO A 1 120 ? -7.051 5.716 15.390 1.00 78.31 120 PRO A C 1
ATOM 979 O O . PRO A 1 120 ? -8.132 6.282 15.569 1.00 78.31 120 PRO A O 1
ATOM 982 N N . ILE A 1 121 ? -6.934 4.389 15.483 1.00 75.31 121 ILE A N 1
ATOM 983 C CA . ILE A 1 121 ? -8.071 3.475 15.688 1.00 75.31 121 ILE A CA 1
ATOM 984 C C . ILE A 1 121 ? -7.859 2.596 16.915 1.00 75.31 121 ILE A C 1
ATOM 986 O O . ILE A 1 121 ? -6.756 2.143 17.190 1.00 75.31 121 ILE A O 1
ATOM 990 N N . GLY A 1 122 ? -8.943 2.321 17.649 1.00 68.44 122 GLY A N 1
ATOM 991 C CA . GLY A 1 122 ? -8.943 1.310 18.713 1.00 68.44 122 GLY A CA 1
ATOM 992 C C . GLY A 1 122 ? -8.070 1.688 19.910 1.00 68.44 122 GLY A C 1
ATOM 993 O O . GLY A 1 122 ? -7.427 0.825 20.493 1.00 68.44 122 GLY A O 1
ATOM 994 N N . CYS A 1 123 ? -8.006 2.982 20.242 1.00 67.56 123 CYS A N 1
ATOM 995 C CA . CYS A 1 123 ? -7.112 3.537 21.268 1.00 67.56 123 CYS A CA 1
ATOM 996 C C . CYS A 1 123 ? -5.609 3.349 20.978 1.00 67.56 123 CYS A C 1
ATOM 998 O O . CYS A 1 123 ? -4.778 3.669 21.829 1.00 67.56 123 CYS A O 1
ATOM 1000 N N . LEU A 1 124 ? -5.240 2.880 19.783 1.00 75.94 124 LEU A N 1
ATOM 1001 C CA . LEU A 1 124 ? -3.852 2.801 19.350 1.00 75.94 124 LEU A CA 1
ATOM 1002 C C . LEU A 1 124 ? -3.403 4.201 18.950 1.00 75.94 124 LEU A C 1
ATOM 1004 O O . LEU A 1 124 ? -3.987 4.800 18.058 1.00 75.94 124 LEU A O 1
ATOM 1008 N N . LYS A 1 125 ? -2.368 4.742 19.597 1.00 75.69 125 LYS A N 1
ATOM 1009 C CA . LYS A 1 125 ? -1.862 6.096 19.293 1.00 75.69 125 LYS A CA 1
ATOM 1010 C C . LYS A 1 125 ? -1.165 6.189 17.935 1.00 75.69 125 LYS A C 1
ATOM 1012 O O . LYS A 1 125 ? -1.064 7.269 17.370 1.00 75.69 125 LYS A O 1
ATOM 1017 N N . GLN A 1 126 ? -0.650 5.066 17.451 1.00 84.31 126 GLN A N 1
ATOM 1018 C CA . GLN A 1 126 ? 0.300 4.999 16.341 1.00 84.31 126 GLN A CA 1
ATOM 1019 C C . GLN A 1 126 ? -0.194 4.108 15.200 1.00 84.31 126 GLN A C 1
ATOM 1021 O O . GLN A 1 126 ? 0.574 3.777 14.304 1.00 84.31 126 GLN A O 1
ATOM 1026 N N . THR A 1 127 ? -1.464 3.706 15.223 1.00 85.44 127 THR A N 1
ATOM 1027 C CA . THR A 1 127 ? -2.028 2.785 14.236 1.00 85.44 127 THR A CA 1
ATOM 1028 C C . THR A 1 127 ? -3.423 3.242 13.841 1.00 85.44 127 THR A C 1
ATOM 1030 O O . THR A 1 127 ? -4.244 3.541 14.710 1.00 85.44 127 THR A O 1
ATOM 1033 N N . GLY A 1 128 ? -3.710 3.309 12.542 1.00 84.19 128 GLY A N 1
ATOM 1034 C CA . GLY A 1 128 ? -5.013 3.776 12.077 1.00 84.19 128 GLY A CA 1
ATOM 1035 C C . GLY A 1 128 ? -5.085 4.067 10.585 1.00 84.19 128 GLY A C 1
ATOM 1036 O O . GLY A 1 128 ? -4.650 3.263 9.763 1.00 84.19 128 GLY A O 1
ATOM 1037 N N . GLN A 1 129 ? -5.706 5.196 10.261 1.00 86.31 129 GLN A N 1
ATOM 1038 C CA . GLN A 1 129 ? -5.960 5.684 8.907 1.00 86.31 129 GLN A CA 1
ATOM 1039 C C . GLN A 1 129 ? -5.310 7.045 8.717 1.00 86.31 129 GLN A C 1
ATOM 1041 O O . GLN A 1 129 ? -4.930 7.703 9.689 1.00 86.31 129 GLN A O 1
ATOM 1046 N N . PHE A 1 130 ? -5.238 7.496 7.474 1.00 86.81 130 PHE A N 1
ATOM 1047 C CA . PHE A 1 130 ? -4.710 8.811 7.167 1.00 86.81 130 PHE A CA 1
ATOM 1048 C C . PHE A 1 130 ? -5.364 9.427 5.934 1.00 86.81 130 PHE A C 1
ATOM 1050 O O . PHE A 1 130 ? -5.959 8.743 5.098 1.00 86.81 130 PHE A O 1
ATOM 1057 N N . GLN A 1 131 ? -5.179 10.734 5.817 1.00 87.50 131 GLN A N 1
ATOM 1058 C CA . GLN A 1 131 ? -5.437 11.521 4.624 1.00 87.50 131 GLN A CA 1
ATOM 1059 C C . GLN A 1 131 ? -4.269 12.478 4.420 1.00 87.50 131 GLN A C 1
ATOM 1061 O O . GLN A 1 131 ? -3.806 13.079 5.381 1.00 87.50 131 GLN A O 1
ATOM 1066 N N . ALA A 1 132 ? -3.811 12.659 3.191 1.00 86.56 132 ALA A N 1
ATOM 1067 C CA . ALA A 1 132 ? -2.736 13.583 2.867 1.00 86.56 132 ALA A CA 1
ATOM 1068 C C . ALA A 1 132 ? -3.082 14.449 1.657 1.00 86.56 132 ALA A C 1
ATOM 1070 O O . ALA A 1 132 ? -3.820 14.029 0.766 1.00 86.56 132 ALA A O 1
ATOM 1071 N N . HIS A 1 133 ? -2.515 15.653 1.626 1.00 84.19 133 HIS A N 1
ATOM 1072 C CA . HIS A 1 133 ? -2.599 16.610 0.517 1.00 84.19 133 HIS A CA 1
ATOM 1073 C C . HIS A 1 133 ? -1.447 16.411 -0.473 1.00 84.19 133 HIS A C 1
ATOM 1075 O O . HIS A 1 133 ? -0.818 17.359 -0.930 1.00 84.19 133 HIS A O 1
ATOM 1081 N N . GLY A 1 134 ? -1.144 15.149 -0.749 1.00 77.25 134 GLY A N 1
ATOM 1082 C CA . GLY A 1 134 ? -0.084 14.734 -1.648 1.00 77.25 134 GLY A CA 1
ATOM 1083 C C . GLY A 1 134 ? -0.254 13.272 -2.019 1.00 77.25 134 GLY A C 1
ATOM 1084 O O . GLY A 1 134 ? -1.043 12.535 -1.415 1.00 77.25 134 GLY A O 1
ATOM 1085 N N . LEU A 1 135 ? 0.452 12.880 -3.067 1.00 78.25 135 LEU A N 1
ATOM 1086 C CA . LEU A 1 135 ? 0.435 11.532 -3.608 1.00 78.25 135 LEU A CA 1
ATOM 1087 C C . LEU A 1 135 ? 1.515 10.692 -2.917 1.00 78.25 135 LEU A C 1
ATOM 1089 O O . LEU A 1 135 ? 2.571 11.230 -2.593 1.00 78.25 135 LEU A O 1
ATOM 1093 N N . PHE A 1 136 ? 1.282 9.389 -2.716 1.00 78.06 136 PHE A N 1
ATOM 1094 C CA . PHE A 1 136 ? 2.387 8.511 -2.318 1.00 78.06 136 PHE A CA 1
ATOM 1095 C C . PHE A 1 136 ? 3.500 8.589 -3.356 1.00 78.06 136 PHE A C 1
ATOM 1097 O O . PHE A 1 136 ? 3.231 8.606 -4.561 1.00 78.06 136 PHE A O 1
ATOM 1104 N N . SER A 1 137 ? 4.744 8.593 -2.889 1.00 73.88 137 SER A N 1
ATOM 1105 C CA . SER A 1 137 ? 5.918 8.645 -3.755 1.00 73.88 137 SER A CA 1
ATOM 1106 C C . SER A 1 137 ? 5.878 7.538 -4.808 1.00 73.88 137 SER A C 1
ATOM 1108 O O . SER A 1 137 ? 6.088 7.829 -5.985 1.00 73.88 137 SER A O 1
ATOM 1110 N N . CYS A 1 138 ? 5.439 6.334 -4.428 1.00 72.06 138 CYS A N 1
ATOM 1111 C CA . CYS A 1 138 ? 5.303 5.178 -5.315 1.00 72.06 138 CYS A CA 1
ATOM 1112 C C . CYS A 1 138 ? 4.294 5.328 -6.466 1.00 72.06 138 CYS A C 1
ATOM 1114 O O . CYS A 1 138 ? 4.351 4.518 -7.381 1.00 72.06 138 CYS A O 1
ATOM 1116 N N . PHE A 1 139 ? 3.393 6.321 -6.441 1.00 75.25 139 PHE A N 1
ATOM 1117 C CA . PHE A 1 139 ? 2.479 6.621 -7.555 1.00 75.25 139 PHE A CA 1
ATOM 1118 C C . PHE A 1 139 ? 2.988 7.746 -8.468 1.00 75.25 139 PHE A C 1
ATOM 1120 O O . PHE A 1 139 ? 2.334 8.090 -9.455 1.00 75.25 139 PHE A O 1
ATOM 1127 N N . SER A 1 140 ? 4.127 8.361 -8.135 1.00 72.06 140 SER A N 1
ATOM 1128 C CA . SER A 1 140 ? 4.679 9.485 -8.902 1.00 72.06 140 SER A CA 1
ATOM 1129 C C . SER A 1 140 ? 5.052 9.053 -10.318 1.00 72.06 140 SER A C 1
ATOM 1131 O O . SER A 1 140 ? 4.652 9.716 -11.271 1.00 72.06 140 SER A O 1
ATOM 1133 N N . THR A 1 141 ? 5.696 7.893 -10.463 1.00 69.50 141 THR A N 1
ATOM 1134 C CA . THR A 1 141 ? 6.086 7.326 -11.761 1.00 69.50 141 THR A CA 1
ATOM 1135 C C . THR A 1 141 ? 4.873 7.054 -12.653 1.00 69.50 141 THR A C 1
ATOM 1137 O O . THR A 1 141 ? 4.868 7.393 -13.832 1.00 69.50 141 THR A O 1
ATOM 1140 N N . GLN A 1 142 ? 3.791 6.502 -12.102 1.00 74.44 142 GLN A N 1
ATOM 1141 C CA . GLN A 1 142 ? 2.565 6.224 -12.854 1.00 74.44 142 GLN A CA 1
ATOM 1142 C C . GLN A 1 142 ? 1.875 7.523 -13.272 1.00 74.44 142 GLN A C 1
ATOM 1144 O O . GLN A 1 142 ? 1.362 7.618 -14.386 1.00 74.44 142 GLN A O 1
ATOM 1149 N N . LEU A 1 143 ? 1.882 8.546 -12.411 1.00 76.12 143 LEU A N 1
ATOM 1150 C CA . LEU A 1 143 ? 1.366 9.866 -12.765 1.00 76.12 143 LEU A CA 1
ATOM 1151 C C . LEU A 1 143 ? 2.183 10.504 -13.901 1.00 76.12 143 LEU A C 1
ATOM 1153 O O . LEU A 1 143 ? 1.606 11.125 -14.794 1.00 76.12 143 LEU A O 1
ATOM 1157 N N . GLU A 1 144 ? 3.504 10.339 -13.900 1.00 73.75 144 GLU A N 1
ATOM 1158 C CA . GLU A 1 144 ? 4.374 10.788 -14.991 1.00 73.75 144 GLU A CA 1
ATOM 1159 C C . GLU A 1 144 ? 4.081 10.044 -16.296 1.00 73.75 144 GLU A C 1
ATOM 1161 O O . GLU A 1 144 ? 3.926 10.692 -17.329 1.00 73.75 144 GLU A O 1
ATOM 1166 N N . MET A 1 145 ? 3.908 8.718 -16.261 1.00 73.19 145 MET A N 1
ATOM 1167 C CA . MET A 1 145 ? 3.517 7.938 -17.443 1.00 73.19 145 MET A CA 1
ATOM 1168 C C . MET A 1 145 ? 2.186 8.401 -18.032 1.00 73.19 145 MET A C 1
ATOM 1170 O O . MET A 1 145 ? 2.085 8.585 -19.244 1.00 73.19 145 MET A O 1
ATOM 1174 N N . ILE A 1 146 ? 1.171 8.604 -17.181 1.00 79.69 146 ILE A N 1
ATOM 1175 C CA . ILE A 1 146 ? -0.141 9.100 -17.611 1.00 79.69 146 ILE A CA 1
ATOM 1176 C C . ILE A 1 146 ? 0.033 10.440 -18.319 1.00 79.69 146 ILE A C 1
ATOM 1178 O O . ILE A 1 146 ? -0.481 10.633 -19.416 1.00 79.69 146 ILE A O 1
ATOM 1182 N N . ASN A 1 147 ? 0.793 11.358 -17.723 1.00 79.19 147 ASN A N 1
ATOM 1183 C CA . ASN A 1 147 ? 1.024 12.659 -18.327 1.00 79.19 147 ASN A CA 1
ATOM 1184 C C . ASN A 1 147 ? 1.819 12.579 -19.639 1.00 79.19 147 ASN A C 1
ATOM 1186 O O . ASN A 1 147 ? 1.441 13.250 -20.593 1.00 79.19 147 ASN A O 1
ATOM 1190 N N . ARG A 1 148 ? 2.857 11.736 -19.735 1.00 73.50 148 ARG A N 1
ATOM 1191 C CA . ARG A 1 148 ? 3.600 11.516 -20.992 1.00 73.50 148 ARG A CA 1
ATOM 1192 C C . ARG A 1 148 ? 2.694 10.976 -22.096 1.00 73.50 148 ARG A C 1
ATOM 1194 O O . ARG A 1 148 ? 2.746 11.466 -23.219 1.00 73.50 148 ARG A O 1
ATOM 1201 N N . ALA A 1 149 ? 1.841 10.003 -21.777 1.00 76.56 149 ALA A N 1
ATOM 1202 C CA . ALA A 1 149 ? 0.884 9.448 -22.730 1.00 76.56 149 ALA A CA 1
ATOM 1203 C C . ALA A 1 149 ? -0.137 10.497 -23.199 1.00 76.56 149 ALA A C 1
ATOM 1205 O O . ALA A 1 149 ? -0.502 10.522 -24.370 1.00 76.56 149 ALA A O 1
ATOM 1206 N N . LEU A 1 150 ? -0.581 11.383 -22.303 1.00 75.25 150 LEU A N 1
ATOM 1207 C CA . LEU A 1 150 ? -1.492 12.472 -22.655 1.00 75.25 150 LEU A CA 1
ATOM 1208 C C . LEU A 1 150 ? -0.814 13.539 -23.525 1.00 75.25 150 LEU A C 1
ATOM 1210 O O . LEU A 1 150 ? -1.424 13.980 -24.490 1.00 75.25 150 LEU A O 1
ATOM 1214 N N . ILE A 1 151 ? 0.441 13.899 -23.239 1.00 72.00 151 ILE A N 1
ATOM 1215 C CA . ILE A 1 151 ? 1.209 14.857 -24.052 1.00 72.00 151 ILE A CA 1
ATOM 1216 C C . ILE A 1 151 ? 1.448 14.315 -25.464 1.00 72.00 151 ILE A C 1
ATOM 1218 O O . ILE A 1 151 ? 1.208 15.036 -26.425 1.00 72.00 151 ILE A O 1
ATOM 1222 N N . ARG A 1 152 ? 1.851 13.041 -25.603 1.00 63.69 152 ARG A N 1
ATOM 1223 C CA . ARG A 1 152 ? 2.068 12.397 -26.915 1.00 63.69 152 ARG A CA 1
ATOM 1224 C C . ARG A 1 152 ? 0.805 12.337 -27.782 1.00 63.69 152 ARG A C 1
ATOM 1226 O O . ARG A 1 152 ? 0.910 12.296 -28.998 1.00 63.69 152 ARG A O 1
ATOM 1233 N N . ASN A 1 153 ? -0.379 12.315 -27.169 1.00 59.94 153 ASN A N 1
ATOM 1234 C CA . ASN A 1 153 ? -1.647 12.332 -27.901 1.00 59.94 153 ASN A CA 1
ATOM 1235 C C . ASN A 1 153 ? -2.093 13.749 -28.310 1.00 59.94 153 ASN A C 1
ATOM 1237 O O . ASN A 1 153 ? -2.854 13.875 -29.266 1.00 59.94 153 ASN A O 1
ATOM 1241 N N . ASP A 1 154 ? -1.662 14.790 -27.588 1.00 59.06 154 ASP A N 1
ATOM 1242 C CA . ASP A 1 154 ? -2.006 16.197 -27.870 1.00 59.06 154 ASP A CA 1
ATOM 1243 C C . ASP A 1 154 ? -1.030 16.838 -28.873 1.00 59.06 154 ASP A C 1
ATOM 1245 O O . ASP A 1 154 ? -1.437 17.602 -29.748 1.00 59.06 154 ASP A O 1
ATOM 1249 N N . ALA A 1 155 ? 0.260 16.507 -28.770 1.00 56.44 155 ALA A N 1
ATOM 1250 C CA . ALA A 1 155 ? 1.287 16.874 -29.736 1.00 56.44 155 ALA A CA 1
ATOM 1251 C C . ALA A 1 155 ? 1.324 15.802 -30.830 1.00 56.44 155 ALA A C 1
ATOM 1253 O O . ALA A 1 155 ? 2.026 14.805 -30.699 1.00 56.44 155 ALA A O 1
ATOM 1254 N N . GLY A 1 156 ? 0.504 15.952 -31.872 1.00 48.03 156 GLY A N 1
ATOM 1255 C CA . GLY A 1 156 ? 0.488 15.009 -32.991 1.00 48.03 156 GLY A CA 1
ATOM 1256 C C . GLY A 1 156 ? 1.891 14.805 -33.573 1.00 48.03 156 GLY A C 1
ATOM 1257 O O . GLY A 1 156 ? 2.401 15.718 -34.201 1.00 48.03 156 GLY A O 1
ATOM 1258 N N . GLU A 1 157 ? 2.478 13.634 -33.311 1.00 51.66 157 GLU A N 1
ATOM 1259 C CA . GLU A 1 157 ? 3.654 12.964 -33.912 1.00 51.66 157 GLU A CA 1
ATOM 1260 C C . GLU A 1 157 ? 4.917 13.768 -34.339 1.00 51.66 157 GLU A C 1
ATOM 1262 O O . GLU A 1 157 ? 5.854 13.131 -34.810 1.00 51.66 157 GLU A O 1
ATOM 1267 N N . GLU A 1 158 ? 5.033 15.092 -34.166 1.00 49.19 158 GLU A N 1
ATOM 1268 C CA . GLU A 1 158 ? 6.040 15.890 -34.907 1.00 49.19 158 GLU A CA 1
ATOM 1269 C C . GLU A 1 158 ? 7.022 16.775 -34.107 1.00 49.19 158 GLU A C 1
ATOM 1271 O O . GLU A 1 158 ? 7.741 17.554 -34.730 1.00 49.19 158 GLU A O 1
ATOM 1276 N N . GLU A 1 159 ? 7.164 16.665 -32.783 1.00 49.59 159 GLU A N 1
ATOM 1277 C CA . GLU A 1 159 ? 8.258 17.381 -32.090 1.00 49.59 159 GLU A CA 1
ATOM 1278 C C . GLU A 1 159 ? 9.236 16.401 -31.424 1.00 49.59 159 GLU A C 1
ATOM 1280 O O . GLU A 1 159 ? 8.879 15.692 -30.481 1.00 49.59 159 GLU A O 1
ATOM 1285 N N . ASP A 1 160 ? 10.471 16.379 -31.955 1.00 51.91 160 ASP A N 1
ATOM 1286 C CA . ASP A 1 160 ? 11.704 15.786 -31.400 1.00 51.91 160 ASP A CA 1
ATOM 1287 C C . ASP A 1 160 ? 12.090 16.479 -30.069 1.00 51.91 160 ASP A C 1
ATOM 1289 O O . ASP A 1 160 ? 13.214 16.945 -29.888 1.00 51.91 160 ASP A O 1
ATOM 1293 N N . ASP A 1 161 ? 11.143 16.615 -29.140 1.00 53.31 161 ASP A N 1
ATOM 1294 C CA . ASP A 1 161 ? 11.430 17.068 -27.784 1.00 53.31 161 ASP A CA 1
ATOM 1295 C C . ASP A 1 161 ? 12.183 15.925 -27.081 1.00 53.31 161 ASP A C 1
ATOM 1297 O O . ASP A 1 161 ? 11.638 14.830 -26.880 1.00 53.31 161 ASP A O 1
ATOM 1301 N N . ASP A 1 162 ? 13.443 16.174 -26.710 1.00 59.53 162 ASP A N 1
ATOM 1302 C CA . ASP A 1 162 ? 14.274 15.240 -25.950 1.00 59.53 162 ASP A CA 1
ATOM 1303 C C . ASP A 1 162 ? 13.485 14.728 -24.721 1.00 59.53 162 ASP A C 1
ATOM 1305 O O . ASP A 1 162 ? 12.900 15.516 -23.969 1.00 59.53 162 ASP A O 1
ATOM 1309 N N . GLU A 1 163 ? 13.446 13.404 -24.484 1.00 59.50 163 GLU A N 1
ATOM 1310 C CA . GLU A 1 163 ? 12.657 12.806 -23.381 1.00 59.50 163 GLU A CA 1
ATOM 1311 C C . GLU A 1 163 ? 12.970 13.448 -22.015 1.00 59.50 163 GLU A C 1
ATOM 1313 O O . GLU A 1 163 ? 12.094 13.536 -21.143 1.00 59.50 163 GLU A O 1
ATOM 1318 N N . ASP A 1 164 ? 14.204 13.924 -21.852 1.00 56.62 164 ASP A N 1
ATOM 1319 C CA . ASP A 1 164 ? 14.706 14.605 -20.663 1.00 56.62 164 ASP A CA 1
ATOM 1320 C C . ASP A 1 164 ? 14.104 16.014 -20.491 1.00 56.62 164 ASP A C 1
ATOM 1322 O O . ASP A 1 164 ? 13.809 16.439 -19.368 1.00 56.62 164 ASP A O 1
ATOM 1326 N N . GLU A 1 165 ? 13.828 16.725 -21.587 1.00 57.28 165 GLU A N 1
ATOM 1327 C CA . GLU A 1 165 ? 13.195 18.047 -21.568 1.00 57.28 165 GLU A CA 1
ATOM 1328 C C . GLU A 1 165 ? 11.698 17.940 -21.226 1.00 57.28 165 GLU A C 1
ATOM 1330 O O . GLU A 1 165 ? 11.180 18.699 -20.399 1.00 57.28 165 GLU A O 1
ATOM 1335 N N . ILE A 1 166 ? 11.016 16.908 -21.741 1.00 59.00 166 ILE A N 1
ATOM 1336 C CA . ILE A 1 166 ? 9.627 16.585 -21.370 1.00 59.00 166 ILE A CA 1
ATOM 1337 C C . ILE A 1 166 ? 9.537 16.202 -19.888 1.00 59.00 166 ILE A C 1
ATOM 1339 O O . ILE A 1 166 ? 8.627 16.656 -19.184 1.00 59.00 166 ILE A O 1
ATOM 1343 N N . ALA A 1 167 ? 10.466 15.379 -19.392 1.00 57.81 167 ALA A N 1
ATOM 1344 C CA . ALA A 1 167 ? 10.513 14.987 -17.985 1.00 57.81 167 ALA A CA 1
ATOM 1345 C C . ALA A 1 167 ? 10.697 16.208 -17.066 1.00 57.81 167 ALA A C 1
ATOM 1347 O O . ALA A 1 167 ? 9.958 16.362 -16.089 1.00 57.81 167 ALA A O 1
ATOM 1348 N N . SER A 1 168 ? 11.600 17.123 -17.428 1.00 54.56 168 SER A N 1
ATOM 1349 C CA . SER A 1 168 ? 11.826 18.380 -16.707 1.00 54.56 168 SER A CA 1
ATOM 1350 C C . SER A 1 168 ? 10.592 19.301 -16.723 1.00 54.56 168 SER A C 1
ATOM 1352 O O . SER A 1 168 ? 10.168 19.810 -15.680 1.00 54.56 168 SER A O 1
ATOM 1354 N N . ALA A 1 169 ? 9.927 19.459 -17.873 1.00 54.66 169 ALA A N 1
ATOM 1355 C CA . ALA A 1 169 ? 8.730 20.296 -18.010 1.00 54.66 169 ALA A CA 1
ATOM 1356 C C . ALA A 1 169 ? 7.496 19.733 -17.271 1.00 54.66 169 ALA A C 1
ATOM 1358 O O . ALA A 1 169 ? 6.671 20.491 -16.738 1.00 54.66 169 ALA A O 1
ATOM 1359 N N . LEU A 1 170 ? 7.364 18.404 -17.216 1.00 56.72 170 LEU A N 1
ATOM 1360 C CA . LEU A 1 170 ? 6.363 17.709 -16.403 1.00 56.72 170 LEU A CA 1
ATOM 1361 C C . LEU A 1 170 ? 6.613 17.913 -14.910 1.00 56.72 170 LEU A C 1
ATOM 1363 O O . LEU A 1 170 ? 5.670 18.195 -14.167 1.00 56.72 170 LEU A O 1
ATOM 1367 N N . PHE A 1 171 ? 7.876 17.828 -14.490 1.00 53.12 171 PHE A N 1
ATOM 1368 C CA . PHE A 1 171 ? 8.289 18.005 -13.102 1.00 53.12 171 PHE A CA 1
ATOM 1369 C C . PHE A 1 171 ? 8.022 19.424 -12.591 1.00 53.12 171 PHE A C 1
ATOM 1371 O O . PHE A 1 171 ? 7.461 19.604 -11.511 1.00 53.12 171 PHE A O 1
ATOM 1378 N N . GLN A 1 172 ? 8.308 20.443 -13.406 1.00 54.41 172 GLN A N 1
ATOM 1379 C CA . GLN A 1 172 ? 7.984 21.833 -13.072 1.00 54.41 172 GLN A CA 1
ATOM 1380 C C . GLN A 1 172 ? 6.472 22.125 -13.143 1.00 54.41 172 GLN A C 1
ATOM 1382 O O . GLN A 1 172 ? 6.044 23.258 -12.925 1.00 54.41 172 GLN A O 1
A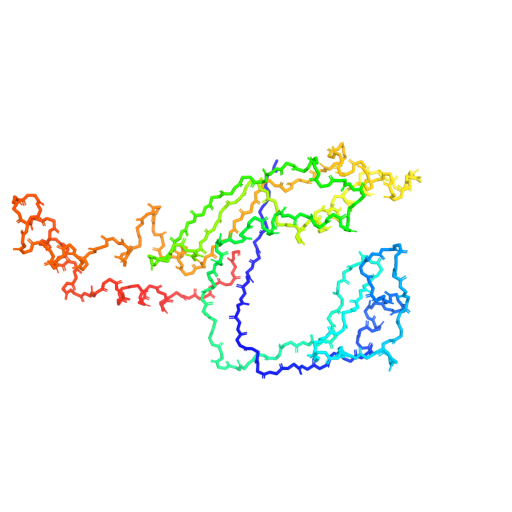TOM 1387 N N . GLY A 1 173 ? 5.639 21.138 -13.491 1.00 52.31 173 GLY A N 1
ATOM 1388 C CA . GLY A 1 173 ? 4.189 21.277 -13.597 1.00 52.31 173 GLY A CA 1
ATOM 1389 C C . GLY A 1 173 ? 3.722 22.134 -14.775 1.00 52.31 173 GLY A C 1
ATOM 1390 O O . GLY A 1 173 ? 2.522 22.389 -14.886 1.00 52.31 173 GLY A O 1
ATOM 1391 N N . HIS A 1 174 ? 4.622 22.563 -15.661 1.00 52.88 174 HIS A N 1
ATOM 1392 C CA . HIS A 1 174 ? 4.310 23.478 -16.761 1.00 52.88 174 HIS A CA 1
ATOM 1393 C C . HIS A 1 174 ? 3.555 22.779 -17.906 1.00 52.88 174 HIS A C 1
ATOM 1395 O O . HIS A 1 174 ? 2.786 23.436 -18.602 1.00 52.88 174 HIS A O 1
ATOM 1401 N N . ARG A 1 175 ? 3.697 21.449 -18.050 1.00 56.38 175 ARG A N 1
ATOM 1402 C CA . ARG A 1 175 ? 2.981 20.626 -19.053 1.00 56.38 175 ARG A CA 1
ATOM 1403 C C . ARG A 1 175 ? 2.133 19.473 -18.475 1.00 56.38 175 ARG A C 1
ATOM 1405 O O . ARG A 1 175 ? 1.594 18.672 -19.227 1.00 56.38 175 ARG A O 1
ATOM 1412 N N . ALA A 1 176 ? 1.988 19.356 -17.152 1.00 63.41 176 ALA A N 1
ATOM 1413 C CA . ALA A 1 176 ? 1.260 18.231 -16.548 1.00 63.41 176 ALA A CA 1
ATOM 1414 C C . ALA A 1 176 ? -0.273 18.413 -16.607 1.00 63.41 176 ALA A C 1
ATOM 1416 O O . ALA A 1 176 ? -0.833 19.213 -15.848 1.00 63.41 176 ALA A O 1
ATOM 1417 N N . SER A 1 177 ? -0.944 17.631 -17.459 1.00 73.12 177 SER A N 1
ATOM 1418 C CA . SER A 1 177 ? -2.410 17.604 -17.618 1.00 73.12 177 SER A CA 1
ATOM 1419 C C . SER A 1 177 ? -3.144 17.004 -16.411 1.00 73.12 177 SER A C 1
ATOM 1421 O O . SER A 1 177 ? -4.264 17.401 -16.090 1.00 73.12 177 SER A O 1
ATOM 1423 N N . VAL A 1 178 ? -2.510 16.063 -15.710 1.00 78.19 178 VAL A N 1
ATOM 1424 C CA . VAL A 1 178 ? -3.026 15.392 -14.513 1.00 78.19 178 VAL A CA 1
ATOM 1425 C C . VAL A 1 178 ? -2.058 15.620 -13.360 1.00 78.19 178 VAL A C 1
ATOM 1427 O O . VAL A 1 178 ? -0.850 15.432 -13.486 1.00 78.19 178 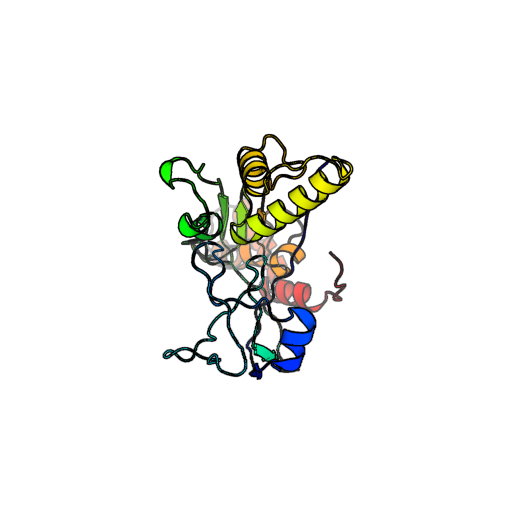VAL A O 1
ATOM 1430 N N . ARG A 1 179 ? -2.590 16.006 -12.198 1.00 77.38 179 ARG A N 1
ATOM 1431 C CA . ARG A 1 179 ? -1.802 16.232 -10.981 1.00 77.38 179 ARG A CA 1
ATOM 1432 C C . ARG A 1 179 ? -2.376 15.427 -9.823 1.00 77.38 179 ARG A C 1
ATOM 1434 O O . ARG A 1 179 ? -3.591 15.389 -9.632 1.00 77.38 179 ARG A O 1
ATOM 1441 N N . GLY A 1 180 ? -1.501 14.808 -9.035 1.00 75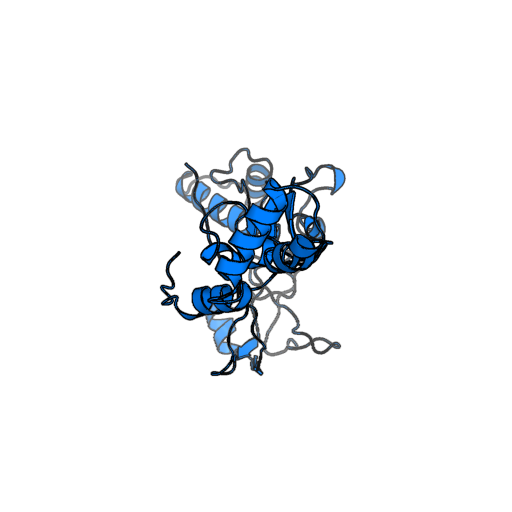.88 180 GLY A N 1
ATOM 1442 C CA . GLY A 1 180 ? -1.876 14.175 -7.775 1.00 75.88 180 GLY A CA 1
ATOM 1443 C C . GLY A 1 180 ? -2.192 15.247 -6.735 1.00 75.88 180 GLY A C 1
ATOM 1444 O O . GLY A 1 180 ? -1.328 16.051 -6.405 1.00 75.88 180 GLY A O 1
ATOM 1445 N N . ILE A 1 181 ? -3.430 15.276 -6.242 1.00 80.31 181 ILE A N 1
ATOM 1446 C CA . ILE A 1 181 ? -3.906 16.326 -5.321 1.00 80.31 181 ILE A CA 1
ATOM 1447 C C . ILE A 1 181 ? -4.020 15.856 -3.868 1.00 80.31 181 ILE A C 1
ATOM 1449 O O . ILE A 1 181 ? -3.904 16.658 -2.945 1.00 80.31 181 ILE A O 1
ATOM 1453 N N . ALA A 1 182 ? -4.299 14.570 -3.658 1.00 83.88 182 ALA A N 1
ATOM 1454 C CA . ALA A 1 182 ? -4.536 14.000 -2.343 1.00 83.88 182 ALA A CA 1
ATOM 1455 C C . ALA A 1 182 ? -4.431 12.474 -2.385 1.00 83.88 182 ALA A C 1
ATOM 1457 O O . ALA A 1 182 ? -4.638 11.854 -3.430 1.00 83.88 182 ALA A O 1
ATOM 1458 N N . SER A 1 183 ? -4.187 11.877 -1.225 1.00 86.25 183 SER A N 1
ATOM 1459 C CA . SER A 1 183 ? -4.256 10.434 -1.006 1.00 86.25 183 SER A CA 1
ATOM 1460 C C . SER A 1 183 ? -4.926 10.133 0.330 1.00 86.25 183 SER A C 1
ATOM 1462 O O . SER A 1 183 ? -4.932 10.950 1.255 1.00 86.25 183 SER A O 1
ATOM 1464 N N . GLN A 1 184 ? -5.545 8.961 0.423 1.00 86.00 184 GLN A N 1
ATOM 1465 C CA . GLN A 1 184 ? -6.209 8.490 1.632 1.00 86.00 184 GLN A CA 1
ATOM 1466 C C . GLN A 1 184 ? -5.958 6.997 1.781 1.00 86.00 184 GLN A C 1
ATOM 1468 O O . GLN A 1 184 ? -6.066 6.251 0.811 1.00 86.00 184 GLN A O 1
ATOM 1473 N N . GLY A 1 185 ? -5.660 6.561 3.002 1.00 85.19 185 GLY A N 1
ATOM 1474 C CA . GLY A 1 185 ? -5.527 5.150 3.332 1.00 85.19 185 GLY A CA 1
ATOM 1475 C C . GLY A 1 185 ? -6.411 4.817 4.513 1.00 85.19 185 GLY A C 1
ATOM 1476 O O . GLY A 1 185 ? -6.257 5.368 5.606 1.00 85.19 185 GLY A O 1
ATOM 1477 N N . TYR A 1 186 ? -7.352 3.907 4.291 1.00 81.50 186 TYR A N 1
ATOM 1478 C CA . TYR A 1 186 ? -8.317 3.516 5.301 1.00 81.50 186 TYR A CA 1
ATOM 1479 C C . TYR A 1 186 ? -8.549 2.012 5.317 1.00 81.50 186 TYR A C 1
ATOM 1481 O O . TYR A 1 186 ? -8.381 1.296 4.335 1.00 81.50 186 TYR A O 1
ATOM 1489 N N . ASN A 1 187 ? -8.977 1.541 6.481 1.00 78.31 187 ASN A N 1
ATOM 1490 C CA . ASN A 1 187 ? -9.413 0.171 6.660 1.00 78.31 187 ASN A CA 1
ATOM 1491 C C . ASN A 1 187 ? -10.854 0.041 6.160 1.00 78.31 187 ASN A C 1
ATOM 1493 O O . ASN A 1 187 ? -11.752 0.724 6.667 1.00 78.31 187 ASN A O 1
ATOM 1497 N N . VAL A 1 188 ? -11.077 -0.849 5.194 1.00 73.38 188 VAL A N 1
ATOM 1498 C CA . VAL A 1 188 ? -12.389 -1.033 4.560 1.00 73.38 188 VAL A CA 1
ATOM 1499 C C . VAL A 1 188 ? -13.486 -1.404 5.565 1.00 73.38 188 VAL A C 1
ATOM 1501 O O . VAL A 1 188 ? -14.602 -0.899 5.462 1.00 73.38 188 VAL A O 1
ATOM 1504 N N . TYR A 1 189 ? -13.182 -2.205 6.592 1.00 71.81 189 TYR A N 1
ATOM 1505 C CA . TYR A 1 189 ? -14.163 -2.583 7.616 1.00 71.81 189 TYR A CA 1
ATOM 1506 C C . TYR A 1 189 ? -14.571 -1.382 8.467 1.00 71.81 189 TYR A C 1
ATOM 1508 O O . TYR A 1 189 ? -15.748 -1.178 8.752 1.00 71.81 189 TYR A O 1
ATOM 1516 N N . VAL A 1 190 ? -13.610 -0.527 8.813 1.00 69.19 190 VAL A N 1
ATOM 1517 C CA . VAL A 1 190 ? -13.877 0.683 9.598 1.00 69.19 190 VAL A CA 1
ATOM 1518 C C . VAL A 1 190 ? -14.724 1.672 8.800 1.00 69.19 190 VAL A C 1
ATOM 1520 O O . VAL A 1 190 ? -15.596 2.312 9.386 1.00 69.19 190 VAL A O 1
ATOM 1523 N N . HIS A 1 191 ? -14.494 1.780 7.488 1.00 67.31 191 HIS A N 1
ATOM 1524 C CA . HIS A 1 191 ? -15.291 2.624 6.599 1.00 67.31 191 HIS A CA 1
ATOM 1525 C C . HIS A 1 191 ? -16.725 2.095 6.437 1.00 67.31 191 HIS A C 1
ATOM 1527 O O . HIS A 1 191 ? -17.673 2.865 6.540 1.00 67.31 191 HIS A O 1
ATOM 1533 N N . ARG A 1 192 ? -16.901 0.776 6.269 1.00 63.47 192 ARG A N 1
ATOM 1534 C CA . ARG A 1 192 ? -18.217 0.125 6.104 1.00 63.47 192 ARG A CA 1
ATOM 1535 C C . ARG A 1 192 ? -19.148 0.309 7.300 1.00 63.47 192 ARG A C 1
ATOM 1537 O O . ARG A 1 192 ? -20.346 0.496 7.131 1.00 63.47 192 ARG A O 1
ATOM 1544 N N . VAL A 1 193 ? -18.604 0.259 8.512 1.00 60.78 193 VAL A N 1
ATOM 1545 C CA . VAL A 1 193 ? -19.392 0.369 9.754 1.00 60.78 193 VAL A CA 1
ATOM 1546 C C . VAL A 1 193 ? -19.695 1.836 10.108 1.00 60.78 193 VAL A C 1
ATOM 1548 O O . VAL A 1 193 ? -20.525 2.123 10.974 1.00 60.78 193 VAL A O 1
ATOM 1551 N N . ARG A 1 194 ? -19.060 2.794 9.422 1.00 57.56 194 ARG A N 1
ATOM 1552 C CA . 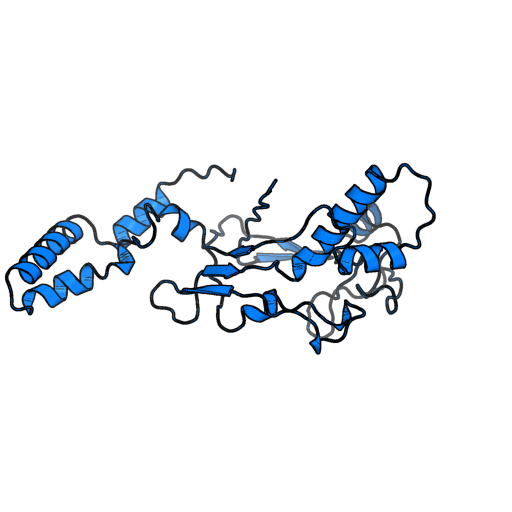ARG A 1 194 ? -19.213 4.228 9.670 1.00 57.56 194 ARG A CA 1
ATOM 1553 C C . ARG A 1 194 ? -20.505 4.740 9.025 1.00 57.56 194 ARG A C 1
ATOM 1555 O O . ARG A 1 194 ? -20.497 5.201 7.893 1.00 57.56 194 ARG A O 1
ATOM 1562 N N . SER A 1 195 ? -21.617 4.716 9.762 1.00 48.00 195 SER A N 1
ATOM 1563 C CA . SER A 1 195 ? -22.866 5.352 9.305 1.00 48.00 195 SER A CA 1
ATOM 1564 C C . SER A 1 195 ? -22.752 6.883 9.229 1.00 48.00 195 SER A C 1
ATOM 1566 O O . SER A 1 195 ? -23.434 7.507 8.421 1.00 48.00 195 SER A O 1
ATOM 1568 N N . GLN A 1 196 ? -21.875 7.489 10.043 1.00 48.91 196 GLN A N 1
ATOM 1569 C CA . GLN A 1 196 ? -21.556 8.922 10.065 1.00 48.91 196 GLN A CA 1
ATOM 1570 C C . GLN A 1 196 ? -20.128 9.168 10.589 1.00 48.91 196 GLN A C 1
ATOM 1572 O O . GLN A 1 196 ? -19.553 8.339 11.308 1.00 48.91 196 GLN A O 1
ATOM 1577 N N . ALA A 1 197 ? -19.549 10.333 10.273 1.00 42.25 197 ALA A N 1
ATOM 1578 C CA . ALA A 1 197 ? -18.280 10.771 10.849 1.00 42.25 197 ALA A CA 1
ATOM 1579 C C . ALA A 1 197 ? -18.356 10.735 12.393 1.00 42.25 197 ALA A C 1
ATOM 1581 O O . ALA A 1 197 ? -19.162 11.450 12.973 1.00 42.25 197 ALA A O 1
ATOM 1582 N N . CYS A 1 198 ? -17.528 9.890 13.035 1.00 46.22 198 CYS A N 1
ATOM 1583 C CA . CYS A 1 198 ? -17.344 9.742 14.496 1.00 46.22 198 CYS A CA 1
ATOM 1584 C C . CYS A 1 198 ? -18.202 8.701 15.260 1.00 46.22 198 CYS A C 1
ATOM 1586 O O . CYS A 1 198 ? -18.194 8.725 16.490 1.00 46.22 198 CYS A O 1
ATOM 1588 N N . PHE A 1 199 ? -18.876 7.747 14.602 1.00 52.88 199 PHE A N 1
ATOM 1589 C CA . PHE A 1 199 ? -19.772 6.798 15.297 1.00 52.88 199 PHE A CA 1
ATOM 1590 C C . PHE A 1 199 ? -19.405 5.317 15.120 1.00 52.88 199 PHE A C 1
ATOM 1592 O O . PHE A 1 199 ? -20.174 4.539 14.566 1.00 52.88 199 PHE A O 1
ATOM 1599 N N . HIS A 1 200 ? -18.242 4.902 15.628 1.00 60.12 200 HIS A N 1
ATOM 1600 C CA . HIS A 1 200 ? -17.997 3.476 15.888 1.00 60.12 200 HIS A CA 1
ATOM 1601 C C . HIS A 1 200 ? -18.576 3.110 17.252 1.00 60.12 200 HIS A C 1
ATOM 1603 O O . HIS A 1 200 ? -18.130 3.650 18.261 1.00 60.12 200 HIS A O 1
ATOM 1609 N N . ASP A 1 201 ? -19.540 2.190 17.306 1.00 59.28 201 ASP A N 1
ATOM 1610 C CA . ASP A 1 201 ? -20.221 1.803 18.555 1.00 59.28 201 ASP A CA 1
ATOM 1611 C C . ASP A 1 201 ? -19.234 1.341 19.643 1.00 59.28 201 ASP A C 1
ATOM 1613 O O . ASP A 1 201 ? -19.382 1.684 20.816 1.00 59.28 201 ASP A O 1
ATOM 1617 N N . VAL A 1 202 ? -18.149 0.670 19.239 1.00 60.69 202 VAL A N 1
ATOM 1618 C CA . VAL A 1 202 ? -17.052 0.242 20.126 1.00 60.69 202 VAL A CA 1
ATOM 1619 C C . VAL A 1 202 ? -16.247 1.432 20.675 1.00 60.69 202 VAL A C 1
ATOM 1621 O O . VAL A 1 202 ? -15.771 1.395 21.806 1.00 60.69 202 VAL A O 1
ATOM 1624 N N . GLN A 1 203 ? -16.123 2.522 19.912 1.00 61.44 203 GLN A N 1
ATOM 1625 C CA . GLN A 1 203 ? -15.339 3.712 20.274 1.00 61.44 203 GLN A CA 1
ATOM 1626 C C . GLN A 1 203 ? -16.132 4.743 21.089 1.00 61.44 203 GLN A C 1
ATOM 1628 O O . GLN A 1 203 ? -15.547 5.664 21.652 1.00 61.44 203 GLN A O 1
ATOM 1633 N N . ARG A 1 204 ? -17.459 4.593 21.204 1.00 66.94 204 ARG A N 1
ATOM 1634 C CA . ARG A 1 204 ? -18.323 5.526 21.952 1.00 66.94 204 ARG A CA 1
ATOM 1635 C C . ARG A 1 204 ? -18.201 5.398 23.473 1.00 66.94 204 ARG A C 1
ATOM 1637 O O . ARG A 1 204 ? -18.884 6.122 24.194 1.00 66.94 204 ARG A O 1
ATOM 1644 N N . GLY A 1 205 ? -17.368 4.476 23.963 1.00 69.00 205 GLY A N 1
ATOM 1645 C CA . GLY A 1 205 ? -17.176 4.248 25.394 1.00 69.00 205 GLY A CA 1
ATOM 1646 C C . GLY A 1 205 ? -18.453 3.785 26.093 1.00 69.00 205 GLY A C 1
ATOM 1647 O O . GLY A 1 205 ? -18.609 4.038 27.282 1.00 69.00 205 GLY A O 1
ATOM 1648 N N . MET A 1 206 ? -19.379 3.135 25.374 1.00 75.88 206 MET A N 1
ATOM 1649 C CA . MET A 1 206 ? -20.683 2.719 25.907 1.00 75.88 206 MET A CA 1
ATOM 1650 C C . MET A 1 206 ? -20.526 1.824 27.133 1.00 75.88 206 MET A C 1
ATOM 1652 O O . MET A 1 206 ? -21.115 2.107 28.168 1.00 75.88 206 MET A O 1
ATOM 1656 N N . MET A 1 207 ? -19.655 0.813 27.061 1.00 76.81 207 MET A N 1
ATOM 1657 C CA . MET A 1 207 ? -19.367 -0.064 28.200 1.00 76.81 207 MET A CA 1
ATOM 1658 C C . MET A 1 207 ? -18.781 0.709 29.383 1.00 76.81 207 MET A C 1
ATOM 1660 O O . MET A 1 207 ? -19.201 0.514 30.518 1.00 76.81 207 MET A O 1
ATOM 1664 N N . THR A 1 208 ? -17.867 1.647 29.127 1.00 77.12 208 THR A N 1
ATOM 1665 C CA . THR A 1 208 ? -17.315 2.518 30.171 1.00 77.12 208 THR A CA 1
ATOM 1666 C C . THR A 1 208 ? -18.397 3.402 30.789 1.00 77.12 208 THR A C 1
ATOM 1668 O O . THR A 1 208 ? -18.446 3.545 32.006 1.00 77.12 208 THR A O 1
ATOM 1671 N N . ALA A 1 209 ? -19.293 3.971 29.983 1.00 77.44 209 ALA A N 1
ATOM 1672 C CA . ALA A 1 209 ? -20.390 4.816 30.443 1.00 77.44 209 ALA A CA 1
ATOM 1673 C C . ALA A 1 209 ? -21.438 4.026 31.245 1.00 77.44 209 ALA A C 1
ATOM 1675 O O . ALA A 1 209 ? -21.959 4.542 32.231 1.00 77.44 209 ALA A O 1
ATOM 1676 N N . VAL A 1 210 ? -21.705 2.772 30.869 1.00 80.38 210 VAL A N 1
ATOM 1677 C CA . VAL A 1 210 ? -22.554 1.849 31.637 1.00 80.38 210 VAL A CA 1
ATOM 1678 C C . VAL A 1 210 ? -21.921 1.552 32.993 1.00 80.38 210 VAL A C 1
ATOM 1680 O O . VAL A 1 210 ? -22.568 1.740 34.021 1.00 80.38 210 VAL A O 1
ATOM 1683 N N . SER A 1 211 ? -20.645 1.160 33.009 1.00 77.12 211 SER A N 1
ATOM 1684 C CA . SER A 1 211 ? -19.941 0.781 34.240 1.00 77.12 211 SER A CA 1
ATOM 1685 C C . SER A 1 211 ? -19.690 1.956 35.186 1.00 77.12 211 SER A C 1
ATOM 1687 O O . SER A 1 211 ? -19.740 1.789 36.398 1.00 77.12 211 SER A O 1
ATOM 1689 N N . THR A 1 212 ? -19.411 3.152 34.660 1.00 78.69 212 THR A N 1
ATOM 1690 C CA . THR A 1 212 ? -19.155 4.353 35.483 1.00 78.69 212 THR A CA 1
ATOM 1691 C C . THR A 1 212 ? -20.433 5.089 35.873 1.00 78.69 212 THR A C 1
ATOM 1693 O O . THR A 1 212 ? -20.445 5.819 36.864 1.00 78.69 212 THR A O 1
ATOM 1696 N N . GLY A 1 213 ? -21.527 4.882 35.138 1.00 72.94 213 GLY A N 1
ATOM 1697 C CA . GLY A 1 213 ? -22.808 5.538 35.375 1.00 72.94 213 GLY A CA 1
ATOM 1698 C C . GLY A 1 213 ? -23.448 5.223 36.726 1.00 72.94 213 GLY A C 1
ATOM 1699 O O . GLY A 1 213 ? -24.204 6.045 37.239 1.00 72.94 213 GLY A O 1
ATOM 1700 N N . THR A 1 214 ? -23.103 4.087 37.336 1.00 69.50 214 THR A N 1
ATOM 1701 C CA . THR A 1 214 ? -23.502 3.712 38.705 1.00 69.50 214 THR A CA 1
ATOM 1702 C C . THR A 1 214 ? -22.857 4.588 39.782 1.00 69.50 214 THR A C 1
ATOM 1704 O O . THR A 1 214 ? -23.371 4.661 40.896 1.00 69.50 214 THR A O 1
ATOM 1707 N N . HIS A 1 215 ? -21.759 5.276 39.456 1.00 73.44 215 HIS A N 1
ATOM 1708 C CA . HIS A 1 215 ? -20.987 6.114 40.375 1.00 73.44 215 HIS A CA 1
ATOM 1709 C C . HIS A 1 215 ? -21.088 7.617 40.065 1.00 73.44 215 HIS A C 1
ATOM 1711 O O . HIS A 1 215 ? -20.529 8.432 40.799 1.00 73.44 215 HIS A O 1
ATOM 1717 N N . MET A 1 216 ? -21.787 8.012 38.994 1.00 73.75 216 MET A N 1
ATOM 1718 C CA . MET A 1 216 ? -21.936 9.422 38.623 1.00 73.75 216 MET A CA 1
ATOM 1719 C C . MET A 1 216 ? -23.071 10.111 39.389 1.00 73.75 216 MET A C 1
ATOM 1721 O O . MET A 1 216 ? -24.177 9.587 39.504 1.00 73.75 216 MET A O 1
ATOM 1725 N N . GLN A 1 217 ? -22.812 11.334 39.856 1.00 73.25 217 GLN A N 1
ATOM 1726 C CA . GLN A 1 217 ? -23.821 12.203 40.461 1.00 73.25 217 GLN A CA 1
ATOM 1727 C C . GLN A 1 217 ? -24.484 13.077 39.383 1.00 73.25 217 GLN A C 1
ATOM 1729 O O . GLN A 1 217 ? -23.803 13.722 38.589 1.00 73.25 217 GLN A O 1
ATOM 1734 N N . GLY A 1 218 ? -25.821 13.109 39.361 1.00 78.25 218 GLY A N 1
ATOM 1735 C CA . GLY A 1 218 ? -26.611 13.984 38.487 1.00 78.25 218 GLY A CA 1
ATOM 1736 C C . GLY A 1 218 ? -27.522 13.242 37.502 1.00 78.25 218 GLY A C 1
ATOM 1737 O O . GLY A 1 218 ? -27.105 12.323 36.797 1.00 78.25 218 GLY A O 1
ATOM 1738 N N . ALA A 1 219 ? -28.776 13.700 37.407 1.00 76.00 219 ALA A N 1
ATOM 1739 C CA . ALA A 1 219 ? -29.846 13.046 36.646 1.00 76.00 219 ALA A CA 1
ATOM 1740 C C . ALA A 1 219 ? -29.515 12.836 35.156 1.00 76.00 219 ALA A C 1
ATOM 1742 O O . ALA A 1 219 ? -29.825 11.790 34.588 1.00 76.00 219 ALA A O 1
ATOM 1743 N N . THR A 1 220 ? -28.830 13.794 34.525 1.00 76.81 220 THR A N 1
ATOM 1744 C CA . THR A 1 220 ? -28.429 13.714 33.111 1.00 76.81 220 THR A CA 1
ATOM 1745 C C . THR A 1 220 ? -27.431 12.582 32.848 1.00 76.81 220 THR A C 1
ATOM 1747 O O . THR A 1 220 ? -27.508 11.915 31.813 1.00 76.81 220 THR A O 1
ATOM 1750 N N . HIS A 1 221 ? -26.502 12.343 33.776 1.00 74.50 221 HIS A N 1
ATOM 1751 C CA . HIS A 1 221 ? -25.501 11.283 33.655 1.00 74.50 221 HIS A CA 1
ATOM 1752 C C . HIS A 1 221 ? -26.124 9.908 33.903 1.00 74.50 221 HIS A C 1
ATOM 1754 O O . HIS A 1 221 ? -25.902 8.995 33.109 1.00 74.50 221 HIS A O 1
ATOM 1760 N N . SER A 1 222 ? -26.991 9.790 34.913 1.00 75.94 222 SER A N 1
ATOM 1761 C CA . SER A 1 222 ? -27.745 8.560 35.178 1.00 75.94 222 SER A CA 1
ATOM 1762 C C . SER A 1 222 ? -28.676 8.187 34.018 1.00 75.94 222 SER A C 1
ATOM 1764 O O . SER A 1 222 ? -28.760 7.017 33.652 1.00 75.94 222 SER A O 1
ATOM 1766 N N . PHE A 1 223 ? -29.328 9.166 33.376 1.00 80.25 223 PHE A N 1
ATOM 1767 C CA . PHE A 1 223 ? -30.174 8.919 32.203 1.00 80.25 223 PHE A CA 1
ATOM 1768 C C . PHE A 1 223 ? -29.365 8.411 31.001 1.00 80.25 223 PHE A C 1
ATOM 1770 O O . PHE A 1 223 ? -29.748 7.429 30.367 1.00 80.25 223 PHE A O 1
ATOM 1777 N N . LYS A 1 224 ? -28.213 9.033 30.708 1.00 78.88 224 LYS A N 1
ATOM 1778 C CA . LYS A 1 224 ? -27.312 8.571 29.638 1.00 78.88 224 LYS A CA 1
ATOM 1779 C C . LYS A 1 224 ? -26.771 7.167 29.907 1.00 78.88 224 LYS A C 1
ATOM 1781 O O . LYS A 1 224 ? -26.746 6.354 28.989 1.00 78.88 224 LYS A O 1
ATOM 1786 N N . ALA A 1 225 ? -26.374 6.877 31.145 1.00 82.31 225 ALA A N 1
ATOM 1787 C CA . ALA A 1 225 ? -25.900 5.555 31.539 1.00 82.31 225 ALA A CA 1
ATOM 1788 C C . ALA A 1 225 ? -26.989 4.487 31.398 1.00 82.31 225 ALA A C 1
ATOM 1790 O O . ALA A 1 225 ? -26.727 3.427 30.840 1.00 82.31 225 ALA A O 1
ATOM 1791 N N . LYS A 1 226 ? -28.224 4.788 31.824 1.00 81.94 226 LYS A N 1
ATOM 1792 C CA . LYS A 1 226 ? -29.368 3.887 31.649 1.00 81.94 226 LYS A CA 1
ATOM 1793 C C . LYS A 1 226 ? -29.653 3.619 30.171 1.00 81.94 226 LYS A C 1
ATOM 1795 O O . LYS A 1 226 ? -29.848 2.469 29.800 1.00 81.94 226 LYS A O 1
ATOM 1800 N N . ARG A 1 227 ? -29.610 4.653 29.323 1.00 82.50 227 ARG A N 1
ATOM 1801 C CA . ARG A 1 227 ? -29.770 4.491 27.871 1.00 82.50 227 ARG A CA 1
ATOM 1802 C C . ARG A 1 227 ? -28.700 3.568 27.288 1.00 82.50 227 ARG A C 1
ATOM 1804 O O . ARG A 1 227 ? -29.036 2.639 26.570 1.00 82.50 227 ARG A O 1
ATOM 1811 N N . PHE A 1 228 ? -27.427 3.785 27.624 1.00 82.50 228 PHE A N 1
ATOM 1812 C CA . PHE A 1 228 ? -26.355 2.903 27.156 1.00 82.50 228 PHE A CA 1
ATOM 1813 C C . PHE A 1 228 ? -26.438 1.496 27.750 1.00 82.50 228 PHE A C 1
ATOM 1815 O O . PHE A 1 228 ? -26.024 0.550 27.097 1.00 82.50 228 PHE A O 1
ATOM 1822 N N . TYR A 1 229 ? -26.988 1.335 28.955 1.00 82.38 229 TYR A N 1
ATOM 1823 C CA . TYR A 1 229 ? -27.217 0.020 29.546 1.00 82.38 229 TYR A CA 1
ATOM 1824 C C . TYR A 1 229 ? -28.287 -0.742 28.770 1.00 82.38 229 TYR A C 1
ATOM 1826 O O . TYR A 1 229 ? -28.067 -1.896 28.425 1.00 82.38 229 TYR A O 1
ATOM 1834 N N . GLU A 1 230 ? -29.407 -0.093 28.446 1.00 81.56 230 GLU A N 1
ATOM 1835 C CA . GLU A 1 230 ? -30.438 -0.679 27.584 1.00 81.56 230 GLU A CA 1
ATOM 1836 C C . GLU A 1 230 ? -29.871 -0.999 26.197 1.00 81.56 230 GLU A C 1
ATOM 1838 O O . GLU A 1 230 ? -30.081 -2.097 25.693 1.00 81.56 230 GLU A O 1
ATOM 1843 N N . GLU A 1 231 ? -29.048 -0.111 25.633 1.00 75.94 231 GLU A N 1
ATOM 1844 C CA . GLU A 1 231 ? -28.336 -0.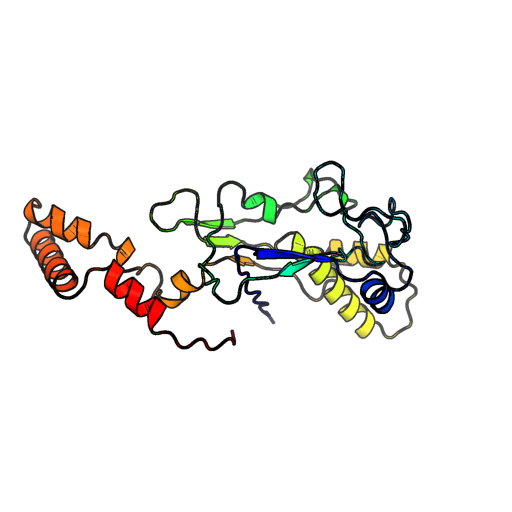395 24.389 1.00 75.94 231 GLU A CA 1
ATOM 1845 C C . GLU A 1 231 ? -27.355 -1.573 24.534 1.00 75.94 231 GLU A C 1
ATOM 1847 O O . GLU A 1 231 ? -27.264 -2.351 23.603 1.00 75.94 231 GLU A O 1
ATOM 1852 N N . CYS A 1 232 ? -26.629 -1.764 25.635 1.00 79.25 232 CYS A N 1
ATOM 1853 C CA . CYS A 1 232 ? -25.682 -2.884 25.785 1.00 79.25 232 CYS A CA 1
ATOM 1854 C C . CYS A 1 232 ? -26.335 -4.198 26.243 1.00 79.25 232 CYS A C 1
ATOM 1856 O O . CYS A 1 232 ? -25.687 -5.240 26.189 1.00 79.25 232 CYS A O 1
ATOM 1858 N N . LYS A 1 233 ? -27.581 -4.157 26.728 1.00 80.44 233 LYS A N 1
ATOM 1859 C CA . LYS A 1 233 ? -28.288 -5.317 27.285 1.00 80.44 233 LYS A CA 1
ATOM 1860 C C . LYS A 1 233 ? -28.613 -6.369 26.224 1.00 80.44 233 LYS A C 1
ATOM 1862 O O . LYS A 1 233 ? -28.534 -7.555 26.521 1.00 80.44 233 LYS A O 1
ATOM 1867 N N . ASP A 1 234 ? -28.984 -5.927 25.024 1.00 75.38 234 ASP A N 1
ATOM 1868 C CA . ASP A 1 234 ? -29.447 -6.824 23.958 1.00 75.38 234 ASP A CA 1
ATOM 1869 C C . ASP A 1 234 ? -28.299 -7.363 23.093 1.00 75.38 234 ASP A C 1
ATOM 1871 O O . ASP A 1 234 ? -28.391 -8.469 22.574 1.00 75.38 234 ASP A O 1
ATOM 1875 N N . ALA A 1 235 ? -27.224 -6.587 22.937 1.00 73.25 235 ALA A N 1
ATOM 1876 C CA . ALA A 1 235 ? -25.969 -7.020 22.326 1.00 73.25 235 ALA A CA 1
ATOM 1877 C C . ALA A 1 235 ? -24.859 -6.029 22.688 1.00 73.25 235 ALA A C 1
ATOM 1879 O O . ALA A 1 235 ? -25.058 -4.806 22.651 1.00 73.25 235 ALA A O 1
ATOM 1880 N N . LEU A 1 236 ? -23.675 -6.545 23.003 1.00 79.44 236 LEU A N 1
ATOM 1881 C CA . LEU A 1 236 ? -22.522 -5.724 23.340 1.00 79.44 236 LEU A CA 1
ATOM 1882 C C . LEU A 1 236 ? -22.020 -4.979 22.090 1.00 79.44 236 LEU A C 1
ATOM 1884 O O . LEU A 1 236 ? -22.160 -5.467 20.964 1.00 79.44 236 LEU A O 1
ATOM 1888 N N . PRO A 1 237 ? -21.386 -3.799 22.241 1.00 71.56 237 PRO A N 1
ATOM 1889 C CA . PRO A 1 237 ? -20.923 -3.015 21.094 1.00 71.56 237 PRO A CA 1
ATOM 1890 C C . PRO A 1 237 ? -20.003 -3.784 20.132 1.00 71.56 237 PRO A C 1
ATOM 1892 O O . PRO A 1 237 ? -20.029 -3.528 18.930 1.00 71.56 237 PRO A O 1
ATOM 1895 N N . PHE A 1 238 ? -19.207 -4.734 20.638 1.00 70.81 238 PHE A N 1
ATOM 1896 C CA . PHE A 1 238 ? -18.338 -5.571 19.806 1.00 70.81 238 PHE A CA 1
ATOM 1897 C C . PHE A 1 238 ? -19.092 -6.694 19.078 1.00 70.81 238 PHE A C 1
ATOM 1899 O O . PHE A 1 238 ? -18.695 -7.054 17.976 1.00 70.81 238 PHE A O 1
ATOM 1906 N N . GLU A 1 239 ? -20.184 -7.214 19.641 1.00 70.19 239 GLU A N 1
ATOM 1907 C CA . GLU A 1 239 ? -21.020 -8.241 19.001 1.00 70.19 239 GLU A CA 1
ATOM 1908 C C . GLU A 1 239 ? -21.750 -7.635 17.805 1.00 70.19 239 GLU A C 1
ATOM 1910 O O . GLU A 1 239 ? -21.659 -8.143 16.692 1.00 70.19 239 GLU A O 1
ATOM 1915 N N . ARG A 1 240 ? -22.334 -6.447 17.994 1.00 71.19 240 ARG A N 1
ATOM 1916 C CA . ARG A 1 240 ? -22.926 -5.659 16.902 1.00 71.19 240 ARG A CA 1
ATOM 1917 C C . ARG A 1 240 ? -21.913 -5.303 15.828 1.00 71.19 240 ARG A C 1
ATOM 1919 O O . ARG A 1 240 ? -22.239 -5.281 14.645 1.00 71.19 240 ARG A O 1
ATOM 1926 N N . TYR A 1 241 ? -20.685 -4.980 16.232 1.00 69.81 241 TYR A N 1
ATOM 1927 C CA . TYR A 1 241 ? -19.602 -4.740 15.287 1.00 69.81 241 TYR A CA 1
ATOM 1928 C C . TYR A 1 241 ? -19.302 -5.997 14.465 1.00 69.81 241 TYR A C 1
ATOM 1930 O O . TYR A 1 241 ? -19.197 -5.908 13.244 1.00 69.81 241 TYR A O 1
ATOM 1938 N N . HIS A 1 242 ? -19.220 -7.156 15.124 1.00 71.31 242 HIS A N 1
ATOM 1939 C CA . HIS A 1 242 ? -18.970 -8.444 14.488 1.00 71.31 242 HIS A CA 1
ATOM 1940 C C . HIS A 1 242 ? -20.086 -8.838 13.504 1.00 71.31 242 HIS A C 1
ATOM 1942 O O . HIS A 1 242 ? -19.805 -9.240 12.379 1.00 71.31 242 HIS A O 1
ATOM 1948 N N . GLU A 1 243 ? -21.351 -8.635 13.867 1.00 69.94 243 GLU A N 1
ATOM 1949 C CA . GLU A 1 243 ? -22.487 -8.869 12.968 1.00 69.94 243 GLU A CA 1
ATOM 1950 C C . GLU A 1 243 ? -22.441 -7.961 11.732 1.00 69.94 243 GLU A C 1
ATOM 1952 O O . GLU A 1 243 ? -22.608 -8.434 10.608 1.00 69.94 243 GLU A O 1
ATOM 1957 N N . LYS A 1 244 ? -22.138 -6.667 11.915 1.00 68.19 244 LYS A N 1
ATOM 1958 C CA . LYS A 1 244 ? -22.033 -5.698 10.809 1.00 68.19 244 LYS A CA 1
ATOM 1959 C C . LYS A 1 244 ? -20.923 -6.049 9.816 1.00 68.19 244 LYS A C 1
ATOM 1961 O O . LYS A 1 244 ? -21.080 -5.791 8.626 1.00 68.19 244 LYS A O 1
ATOM 1966 N N . ILE A 1 245 ? -19.806 -6.613 10.281 1.00 68.25 245 ILE A N 1
ATOM 1967 C CA . ILE A 1 245 ? -18.726 -7.061 9.385 1.00 68.25 245 ILE A CA 1
ATOM 1968 C C . ILE A 1 245 ? -19.013 -8.430 8.752 1.00 68.25 245 ILE A C 1
ATOM 1970 O O . ILE A 1 245 ? -18.529 -8.674 7.651 1.00 68.25 245 ILE A O 1
ATOM 1974 N N . ALA A 1 246 ? -19.799 -9.296 9.404 1.00 66.56 246 ALA A N 1
ATOM 1975 C CA . ALA A 1 246 ? -20.105 -10.649 8.933 1.00 66.56 246 ALA A CA 1
ATOM 1976 C C . ALA A 1 246 ? -21.259 -10.715 7.912 1.00 66.56 246 ALA A C 1
ATOM 1978 O O . ALA A 1 246 ? -21.264 -11.593 7.056 1.00 66.56 246 ALA A O 1
ATOM 1979 N N . GLN A 1 247 ? -22.233 -9.800 7.977 1.00 60.81 247 GLN A N 1
ATOM 1980 C CA . GLN A 1 247 ? -23.442 -9.824 7.132 1.00 60.81 247 GLN A CA 1
ATOM 1981 C C . GLN A 1 247 ? -23.285 -9.142 5.757 1.00 60.81 247 GLN A C 1
ATOM 1983 O O . GLN A 1 247 ? -24.222 -9.146 4.960 1.00 60.81 247 GLN A O 1
ATOM 1988 N N . GLY A 1 248 ? -22.135 -8.534 5.455 1.00 49.91 248 GLY A N 1
ATOM 1989 C CA . GLY A 1 248 ? -21.929 -7.821 4.192 1.00 49.91 248 GLY A CA 1
ATOM 1990 C C . GLY A 1 248 ? -21.624 -8.761 3.026 1.00 49.91 248 GLY A C 1
ATOM 1991 O O . GLY A 1 248 ? -20.512 -9.278 2.940 1.00 49.91 248 GLY A O 1
ATOM 1992 N N . THR A 1 249 ? -22.565 -8.926 2.091 1.00 43.75 249 THR A N 1
ATOM 1993 C CA . THR A 1 249 ? -22.298 -9.505 0.766 1.00 43.75 249 THR A CA 1
ATOM 1994 C C . THR A 1 249 ? -21.177 -8.714 0.088 1.00 43.75 249 THR A C 1
ATOM 1996 O O . THR A 1 249 ? -21.231 -7.488 -0.017 1.00 43.75 249 THR A O 1
ATOM 1999 N N . TYR A 1 250 ? -20.129 -9.418 -0.331 1.00 49.88 250 TYR A N 1
ATOM 2000 C CA . TYR A 1 250 ? -18.950 -8.846 -0.973 1.00 49.88 250 TYR A CA 1
ATOM 2001 C C . TYR A 1 250 ? -19.265 -8.488 -2.424 1.00 49.88 250 TYR A C 1
ATOM 2003 O O . TYR A 1 250 ? -19.023 -9.302 -3.310 1.00 49.88 250 TYR A O 1
ATOM 2011 N N . ASP A 1 251 ? -19.774 -7.287 -2.679 1.00 33.16 251 ASP A N 1
ATOM 2012 C CA . ASP A 1 251 ? -19.696 -6.749 -4.035 1.00 33.16 251 ASP A CA 1
ATOM 2013 C C . ASP A 1 251 ? -18.326 -6.085 -4.211 1.00 33.16 251 ASP A C 1
ATOM 2015 O O . ASP A 1 251 ? -17.946 -5.177 -3.466 1.00 33.16 251 ASP A O 1
ATOM 2019 N N . GLN A 1 252 ? -17.527 -6.635 -5.123 1.00 32.47 252 GLN A N 1
ATOM 2020 C CA . GLN A 1 252 ? -16.108 -6.315 -5.322 1.00 32.47 252 GLN A CA 1
ATOM 2021 C C . GLN A 1 252 ? -15.891 -5.050 -6.171 1.00 32.47 252 GLN A C 1
ATOM 2023 O O . GLN A 1 252 ? -14.807 -4.855 -6.713 1.00 32.47 252 GLN A O 1
ATOM 2028 N N . ALA A 1 253 ? -16.898 -4.185 -6.288 1.00 25.52 253 ALA A N 1
ATOM 2029 C CA . ALA A 1 253 ? -16.861 -3.008 -7.144 1.00 25.52 253 ALA A CA 1
ATOM 2030 C C . ALA A 1 253 ? -17.061 -1.722 -6.332 1.00 25.52 253 ALA A C 1
ATOM 2032 O O . ALA A 1 253 ? -18.189 -1.280 -6.126 1.00 25.52 253 ALA A O 1
ATOM 2033 N N . LEU A 1 254 ? -15.950 -1.129 -5.889 1.00 29.19 254 LEU A N 1
ATOM 2034 C CA . LEU A 1 254 ? -15.784 0.315 -5.679 1.00 29.19 254 LEU A CA 1
ATOM 2035 C C . LEU A 1 254 ? -14.336 0.690 -5.982 1.00 29.19 254 LEU A C 1
ATOM 2037 O O . LEU A 1 254 ? -13.449 0.088 -5.335 1.00 29.19 254 LEU A O 1
#

Foldseek 3Di:
DDDDDDDDDWDWDFPDKDFDDLVVLCVVQPQQKWQALDPVPTDGDDPVPDDQADPVRHGRWMAGPNSHTDDRIDGHGDPPIDTDWAKDFQPPVQLQQDADCVNPPDDPVPDDRKDKDDDAPDPDPGIFKIKIQFDGNVCVSVQLVVLVVVVCVVPPPDDPPPPVNSVVCVVVVVRRPDHTGMDIGHGPLVVQCPPDPPDQLSPPCLVVLLVCLVVDDDPVSVVSNVVSCVVPVVPHSVRVSVCSSVPDDDPPDD

Sequence (254 aa):
MSIMLATHIKCVPVDHWEEISVDDITRVHGEQIYDSALRTERERVDLETHPLLNERGCEKQVYDEAGFRIPRQEAIIGRDVTTTGMLFGLQNIHELFHRDPENMMVEEADMPVTPYYIYPIGCLKQTGQFQAHGLFSCFSTQLEMINRALIRNDAGEEEDDDEDEIASALFQGHRASVRGIASQGYNVYVHRVRSQACFHDVQRGMMTAVSTGTHMQGATHSFKAKRFYEECKDALPFERYHEKIAQGTYDQAL

pLDDT: mean 73.89, std 14.67, range [25.52, 94.62]

Organism: NCBI:txid930991